Protein AF-A0A507CCH4-F1 (afdb_monomer)

Mean predicted aligned error: 11.45 Å

Organism: NCBI:txid1806994

Structure (mmCIF, N/CA/C/O backbone):
data_AF-A0A507CCH4-F1
#
_entry.id   AF-A0A507CCH4-F1
#
loop_
_atom_site.group_PDB
_atom_site.id
_atom_site.type_symbol
_atom_site.label_atom_id
_atom_site.label_alt_id
_atom_site.label_comp_id
_atom_site.label_asym_id
_atom_site.label_entity_id
_atom_site.label_seq_id
_atom_site.pdbx_PDB_ins_code
_atom_site.Cartn_x
_atom_site.Cartn_y
_atom_site.Cartn_z
_atom_site.occupancy
_atom_site.B_iso_or_equiv
_atom_site.auth_seq_id
_atom_site.auth_comp_id
_atom_site.auth_asym_id
_atom_site.auth_atom_id
_atom_site.pdbx_PDB_model_num
ATOM 1 N N . MET A 1 1 ? 19.184 21.218 -22.914 1.00 36.84 1 MET A N 1
ATOM 2 C CA . MET A 1 1 ? 18.712 20.151 -22.005 1.00 36.84 1 MET A CA 1
ATOM 3 C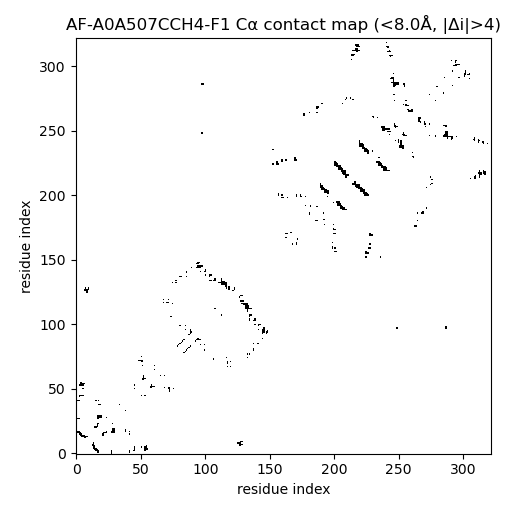 C . MET A 1 1 ? 19.939 19.713 -21.227 1.00 36.84 1 MET A C 1
ATOM 5 O O . MET A 1 1 ? 20.854 19.204 -21.846 1.00 36.84 1 MET A O 1
ATOM 9 N N . PHE A 1 2 ? 20.041 20.045 -19.938 1.00 39.75 2 PHE A N 1
ATOM 10 C CA . PHE A 1 2 ? 21.270 19.855 -19.154 1.00 39.75 2 PHE A CA 1
ATOM 11 C C . PHE A 1 2 ? 21.416 18.391 -18.706 1.00 39.75 2 PHE A C 1
ATOM 13 O O . PHE A 1 2 ? 20.901 18.032 -17.651 1.00 39.75 2 PHE A O 1
ATOM 20 N N . GLN A 1 3 ? 22.086 17.534 -19.473 1.00 44.56 3 GLN A N 1
ATOM 21 C CA . GLN A 1 3 ? 22.509 16.194 -19.020 1.00 44.56 3 GLN A CA 1
ATOM 22 C C . GLN A 1 3 ? 23.920 15.918 -19.567 1.00 44.56 3 GLN A C 1
ATOM 24 O O . GLN A 1 3 ? 24.291 16.504 -20.574 1.00 44.56 3 GLN A O 1
ATOM 29 N N . ARG A 1 4 ? 24.789 15.098 -18.964 1.00 52.06 4 ARG A N 1
ATOM 30 C CA . ARG A 1 4 ? 24.660 13.634 -18.858 1.00 52.06 4 ARG A CA 1
ATOM 31 C C . ARG A 1 4 ? 25.776 13.046 -17.975 1.00 52.06 4 ARG A C 1
ATOM 33 O O . ARG A 1 4 ? 26.944 13.276 -18.269 1.00 52.06 4 ARG A O 1
ATOM 40 N N . SER A 1 5 ? 25.416 12.300 -16.930 1.00 40.12 5 SER A N 1
ATOM 41 C CA . SER A 1 5 ? 25.995 10.988 -16.572 1.00 40.12 5 SER A CA 1
ATOM 42 C C . SER A 1 5 ? 25.404 10.503 -15.244 1.00 40.12 5 SER A C 1
ATOM 44 O O . SER A 1 5 ? 25.255 11.283 -14.304 1.00 40.12 5 SER A O 1
ATOM 46 N N . LEU A 1 6 ? 25.091 9.209 -15.155 1.00 45.44 6 LEU A N 1
ATOM 47 C CA . LEU A 1 6 ? 24.718 8.510 -13.924 1.00 45.44 6 LEU A CA 1
ATOM 48 C C . LEU A 1 6 ? 25.789 7.464 -13.584 1.00 45.44 6 LEU A C 1
ATOM 50 O O . LEU A 1 6 ? 25.491 6.425 -13.004 1.00 45.44 6 LEU A O 1
ATOM 54 N N . THR A 1 7 ? 27.059 7.721 -13.911 1.00 45.38 7 THR A N 1
ATOM 55 C CA . THR A 1 7 ? 28.128 6.816 -13.486 1.00 45.38 7 THR A CA 1
ATOM 56 C C . THR A 1 7 ? 28.518 7.088 -12.043 1.00 45.38 7 THR A C 1
ATOM 58 O O . THR A 1 7 ? 29.268 8.000 -11.694 1.00 45.38 7 THR A O 1
ATOM 61 N N . THR A 1 8 ? 27.940 6.249 -11.189 1.00 43.97 8 THR A N 1
ATOM 62 C CA . THR A 1 8 ? 28.298 6.031 -9.798 1.00 43.97 8 THR A CA 1
ATOM 63 C C . THR A 1 8 ? 29.806 5.891 -9.653 1.00 43.97 8 THR A C 1
ATOM 65 O O . THR A 1 8 ? 30.387 4.842 -9.925 1.00 43.97 8 THR A O 1
ATOM 68 N N . VAL A 1 9 ? 30.439 6.935 -9.119 1.00 42.75 9 VAL A N 1
ATOM 69 C CA . VAL A 1 9 ? 31.664 6.759 -8.337 1.00 42.75 9 VAL A CA 1
ATOM 70 C C . VAL A 1 9 ? 31.335 5.726 -7.257 1.00 42.75 9 VAL A C 1
ATOM 72 O O . VAL A 1 9 ? 30.234 5.763 -6.706 1.00 42.75 9 VAL A O 1
ATOM 75 N N . ASN A 1 10 ? 32.296 4.887 -6.877 1.00 39.50 10 ASN A N 1
ATOM 76 C CA . ASN A 1 10 ? 32.275 3.946 -5.738 1.00 39.50 10 ASN A CA 1
ATOM 77 C C . ASN A 1 10 ? 31.869 4.576 -4.363 1.00 39.50 10 ASN A C 1
ATOM 79 O O . ASN A 1 10 ? 32.016 3.964 -3.314 1.00 39.50 10 ASN A O 1
ATOM 83 N N . SER A 1 11 ? 31.404 5.833 -4.358 1.00 44.91 11 SER A N 1
ATOM 84 C CA . SER A 1 11 ? 30.945 6.665 -3.241 1.00 44.91 11 SER A CA 1
ATOM 85 C C . SER 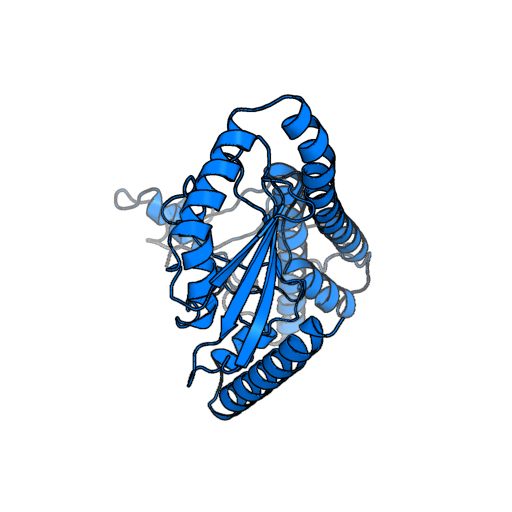A 1 11 ? 29.559 7.315 -3.460 1.00 44.91 11 SER A C 1
ATOM 87 O O . SER A 1 11 ? 29.173 8.171 -2.669 1.00 44.91 11 SER A O 1
ATOM 89 N N . GLY A 1 12 ? 28.812 6.967 -4.522 1.00 54.41 12 GLY A N 1
ATOM 90 C CA . GLY A 1 12 ? 27.461 7.502 -4.781 1.00 54.41 12 GLY A CA 1
ATOM 91 C C . GLY A 1 12 ? 27.416 8.930 -5.348 1.00 54.41 12 GLY A C 1
ATOM 92 O O . GLY A 1 12 ? 26.430 9.638 -5.161 1.00 54.41 12 GLY A O 1
ATOM 93 N N . LYS A 1 13 ? 28.484 9.380 -6.018 1.00 59.12 13 LYS A N 1
ATOM 94 C CA . LYS A 1 13 ? 28.566 10.715 -6.639 1.00 59.12 13 LYS A CA 1
ATOM 95 C C . LYS A 1 13 ? 28.115 10.667 -8.100 1.00 59.12 13 LYS A C 1
ATOM 97 O O . LYS A 1 13 ? 28.397 9.687 -8.785 1.00 59.12 13 LYS A O 1
ATOM 102 N N . VAL A 1 14 ? 27.466 11.741 -8.552 1.00 64.69 14 VAL A N 1
ATOM 103 C CA . VAL A 1 14 ? 26.953 11.928 -9.920 1.00 64.69 14 VAL A CA 1
ATOM 104 C C . VAL A 1 14 ? 27.716 13.073 -10.590 1.00 64.69 14 VAL A C 1
ATOM 106 O O . VAL A 1 14 ? 27.924 14.123 -9.975 1.00 64.69 14 VAL A O 1
ATOM 109 N N . CYS A 1 15 ? 28.130 12.879 -11.841 1.00 66.94 15 CYS A N 1
ATOM 110 C CA . CYS A 1 15 ? 28.786 13.908 -12.646 1.00 66.94 15 CYS A CA 1
ATOM 111 C C . CYS A 1 15 ? 27.742 14.645 -13.495 1.00 66.94 15 CYS A C 1
ATOM 113 O O . CYS A 1 15 ? 26.982 14.023 -14.229 1.00 66.94 15 CYS A O 1
ATOM 115 N N . LEU A 1 16 ? 27.703 15.976 -13.408 1.00 68.12 16 LEU A N 1
ATOM 116 C CA . LEU A 1 16 ? 26.747 16.827 -14.111 1.00 68.12 16 LEU A CA 1
ATOM 117 C C . LEU A 1 16 ? 27.492 17.908 -14.898 1.00 68.12 16 LEU A C 1
ATOM 119 O O . LEU A 1 16 ? 28.312 18.642 -14.340 1.00 68.12 16 LEU A O 1
ATOM 123 N N . SER A 1 17 ? 27.145 18.065 -16.176 1.00 69.56 17 SER A N 1
ATOM 124 C CA . SER A 1 17 ? 27.668 19.137 -17.037 1.00 69.56 17 SER A CA 1
ATOM 125 C C . SER A 1 17 ? 27.343 20.530 -16.483 1.00 69.56 17 SER A C 1
ATOM 127 O O . SER A 1 17 ? 28.218 21.396 -16.466 1.00 69.56 17 SER A O 1
ATOM 129 N N . ILE A 1 18 ? 26.151 20.708 -15.893 1.00 71.12 18 ILE A N 1
ATOM 130 C CA . ILE A 1 18 ? 25.737 21.972 -15.254 1.00 71.12 18 ILE A CA 1
ATOM 131 C C . ILE A 1 18 ? 26.615 22.359 -14.059 1.00 71.12 18 ILE A C 1
ATOM 133 O O . ILE A 1 18 ? 26.723 23.539 -13.754 1.00 71.12 18 ILE A O 1
ATOM 137 N N . LEU A 1 19 ? 27.257 21.397 -13.388 1.00 72.25 19 LEU A N 1
ATOM 138 C CA . LEU A 1 19 ? 28.161 21.654 -12.260 1.00 72.25 19 LEU A CA 1
ATOM 139 C C . LEU A 1 19 ? 29.637 21.690 -12.680 1.00 72.25 19 LEU A C 1
ATOM 141 O O . LEU A 1 19 ? 30.511 21.816 -11.826 1.00 72.25 19 LEU A O 1
ATOM 145 N N . GLY A 1 20 ? 29.934 21.542 -13.975 1.00 66.31 20 GLY A N 1
ATOM 146 C CA . GLY A 1 20 ? 31.304 21.492 -14.488 1.00 66.31 20 GLY A CA 1
ATOM 147 C C . GLY A 1 20 ? 32.090 20.248 -14.057 1.00 66.31 20 GLY A C 1
ATOM 148 O O . GLY A 1 20 ? 33.296 20.182 -14.280 1.00 66.31 20 GLY A O 1
ATOM 149 N N . THR A 1 21 ? 31.431 19.247 -13.462 1.00 66.81 21 THR A N 1
ATOM 150 C CA . THR A 1 21 ? 32.058 17.964 -13.097 1.00 66.81 21 THR A CA 1
ATOM 151 C C . THR A 1 21 ? 32.180 17.015 -14.293 1.00 66.81 21 THR A C 1
ATOM 153 O O . THR A 1 21 ? 32.810 15.965 -14.189 1.00 66.81 21 THR A O 1
ATOM 156 N N . TRP A 1 22 ? 31.642 17.421 -15.449 1.00 64.81 22 TRP A N 1
ATOM 157 C CA . TRP A 1 22 ? 31.836 16.803 -16.757 1.00 64.81 22 TRP A CA 1
ATOM 158 C C . TRP A 1 22 ? 31.998 17.873 -17.850 1.00 64.81 22 TRP A C 1
ATOM 160 O O . TRP A 1 22 ? 31.473 18.981 -17.719 1.00 64.81 22 TRP A O 1
ATOM 170 N N . ARG A 1 23 ? 32.711 17.553 -18.941 1.00 60.88 23 ARG A N 1
ATOM 171 C CA . ARG A 1 23 ? 32.877 18.467 -20.087 1.00 60.88 23 ARG A CA 1
ATOM 172 C C . ARG A 1 23 ? 31.565 18.539 -20.882 1.00 60.88 23 ARG A C 1
ATOM 174 O O . ARG A 1 23 ? 31.280 17.630 -21.650 1.00 60.88 23 ARG A O 1
ATOM 181 N N . GLY A 1 24 ? 30.773 19.590 -20.663 1.00 60.19 24 GLY A N 1
ATOM 182 C CA . GLY A 1 24 ? 29.567 19.900 -21.450 1.00 60.19 24 GLY A CA 1
ATOM 183 C C . GLY A 1 24 ? 29.841 20.823 -22.642 1.00 60.19 24 GLY A C 1
ATOM 184 O O . GLY A 1 24 ? 30.893 21.472 -22.691 1.00 60.19 24 GLY A O 1
ATOM 185 N N . GLU A 1 25 ? 28.887 20.902 -23.574 1.00 64.19 25 GLU A N 1
ATOM 186 C CA . GLU A 1 25 ? 28.929 21.841 -24.701 1.00 64.19 25 GLU A CA 1
ATOM 187 C C . GLU A 1 25 ? 28.774 23.304 -24.238 1.00 64.19 25 GLU A C 1
ATOM 189 O O . GLU A 1 25 ? 28.386 23.600 -23.101 1.00 64.19 25 GLU A O 1
ATOM 194 N N . ALA A 1 26 ? 29.104 24.255 -25.119 1.00 58.34 26 ALA A N 1
ATOM 195 C CA . ALA A 1 26 ? 28.970 25.680 -24.828 1.00 58.34 26 ALA A CA 1
ATOM 196 C C . ALA A 1 26 ? 27.498 26.030 -24.533 1.00 58.34 26 ALA A C 1
ATOM 198 O O . ALA A 1 26 ? 26.650 25.984 -25.419 1.00 58.34 26 ALA A O 1
ATOM 199 N N . GLY A 1 27 ? 27.204 26.380 -23.276 1.00 63.25 27 GLY A N 1
ATOM 200 C CA . GLY A 1 27 ? 25.847 26.660 -22.785 1.00 63.25 27 GLY A CA 1
ATOM 201 C C . GLY A 1 27 ? 25.278 25.608 -21.824 1.00 63.25 27 GLY A C 1
ATOM 202 O O . GLY A 1 27 ? 24.264 25.868 -21.184 1.00 63.25 27 GLY A O 1
ATOM 203 N N . GLU A 1 28 ? 25.939 24.459 -21.655 1.00 65.88 28 GLU A N 1
ATOM 204 C CA . GLU A 1 28 ? 25.506 23.394 -20.731 1.00 65.88 28 GLU A CA 1
ATOM 205 C C . GLU A 1 28 ? 26.144 23.483 -19.338 1.00 65.88 28 GLU A C 1
ATOM 207 O O . GLU A 1 28 ? 25.842 22.679 -18.458 1.00 65.88 28 GLU A O 1
ATOM 212 N N . GLN A 1 29 ? 27.027 24.460 -19.138 1.00 73.00 29 GLN A N 1
ATOM 213 C CA . GLN A 1 29 ? 27.760 24.688 -17.895 1.00 73.00 29 GLN A CA 1
ATOM 214 C C . GLN A 1 29 ? 27.022 25.671 -16.977 1.00 73.00 29 GLN A C 1
ATOM 216 O O . GLN A 1 29 ? 26.087 26.367 -17.389 1.00 73.00 29 GLN A O 1
ATOM 221 N N . TRP A 1 30 ? 27.441 25.726 -15.710 1.00 75.31 30 TRP A N 1
ATOM 222 C CA . TRP A 1 30 ? 26.872 26.644 -14.726 1.00 75.31 30 TRP A CA 1
ATOM 223 C C . TRP A 1 30 ? 26.857 28.084 -15.252 1.00 75.31 30 TRP A C 1
ATOM 225 O O . TRP A 1 30 ? 27.850 28.576 -15.787 1.00 75.31 30 TRP A O 1
ATOM 235 N N . SER A 1 31 ? 25.739 28.777 -15.050 1.00 79.25 31 SER A N 1
ATOM 236 C CA . SER A 1 31 ? 25.595 30.192 -15.374 1.00 79.25 31 SER A CA 1
ATOM 237 C C . SER A 1 31 ? 24.886 30.897 -14.224 1.00 79.25 31 SER A C 1
ATOM 239 O O . SER A 1 31 ? 24.195 30.260 -13.428 1.00 79.25 31 SER A O 1
ATOM 241 N N . SER A 1 32 ? 25.019 32.219 -14.143 1.00 77.19 32 SER A N 1
ATOM 242 C CA . SER A 1 32 ? 24.334 33.044 -13.139 1.00 77.19 32 SER A CA 1
ATOM 243 C C . SER A 1 32 ? 22.802 33.005 -13.241 1.00 77.19 32 SER A C 1
ATOM 245 O O . SER A 1 32 ? 22.130 33.442 -12.312 1.00 77.19 32 SER A O 1
ATOM 247 N N . ALA A 1 33 ? 22.243 32.463 -14.330 1.00 74.00 33 ALA A N 1
ATOM 248 C CA . ALA A 1 33 ? 20.808 32.244 -14.499 1.00 74.00 33 ALA A CA 1
ATOM 249 C C . ALA A 1 33 ? 20.312 30.909 -13.901 1.00 74.00 33 ALA A C 1
ATOM 251 O O . ALA A 1 33 ? 19.107 30.661 -13.876 1.00 74.00 33 ALA A O 1
ATOM 252 N N . HIS A 1 34 ? 21.212 30.033 -13.442 1.00 78.75 34 HIS A N 1
ATOM 253 C CA . HIS A 1 34 ? 20.866 28.717 -12.907 1.00 78.75 34 HIS A CA 1
ATOM 254 C C . HIS A 1 34 ? 20.765 28.733 -11.380 1.00 78.75 34 HIS A C 1
ATOM 256 O O . HIS A 1 34 ? 21.548 29.376 -10.684 1.00 78.75 34 HIS A O 1
ATOM 262 N N . GLY A 1 35 ? 19.787 27.993 -10.857 1.00 81.25 35 GLY A N 1
ATOM 263 C CA . GLY A 1 35 ? 19.569 27.821 -9.422 1.00 81.25 35 GLY A CA 1
ATOM 264 C C . GLY A 1 35 ? 19.553 26.350 -9.020 1.00 81.25 35 GLY A C 1
ATOM 265 O O . GLY A 1 35 ? 19.695 25.454 -9.853 1.00 81.25 35 GLY A O 1
ATOM 266 N N . LEU A 1 36 ? 19.313 26.085 -7.734 1.00 80.56 36 LEU A N 1
ATOM 267 C CA . LEU A 1 36 ? 19.211 24.718 -7.207 1.00 80.56 36 LEU A CA 1
ATOM 268 C C . LEU A 1 36 ? 18.152 23.882 -7.949 1.00 80.56 36 LEU A C 1
ATOM 270 O O . LEU A 1 36 ? 18.371 22.704 -8.213 1.00 80.56 36 LEU A O 1
ATOM 274 N N . LEU A 1 37 ? 17.041 24.504 -8.358 1.00 79.75 37 LEU A N 1
ATOM 275 C CA . LEU A 1 37 ? 16.002 23.855 -9.160 1.00 79.75 37 LEU A CA 1
ATOM 276 C C . LEU A 1 37 ? 16.546 23.317 -10.495 1.00 79.75 37 LEU A C 1
ATOM 278 O O . LEU A 1 37 ? 16.198 22.210 -10.889 1.00 79.75 37 LEU A O 1
ATOM 282 N N . SER A 1 38 ? 17.439 24.050 -11.167 1.00 79.38 38 SER A N 1
ATOM 283 C CA . SER A 1 38 ? 18.065 23.615 -12.425 1.00 79.38 38 SER A CA 1
ATOM 284 C C . SER A 1 38 ? 18.929 22.365 -12.226 1.00 79.38 38 SER A C 1
ATOM 286 O O . SER A 1 38 ? 18.926 21.470 -13.069 1.00 79.38 38 SER A O 1
ATOM 288 N N . VAL A 1 39 ? 19.620 22.273 -11.084 1.00 78.50 39 VAL A N 1
ATOM 289 C CA . VAL A 1 39 ? 20.396 21.084 -10.695 1.00 78.50 39 VAL A CA 1
ATOM 290 C C . VAL A 1 39 ? 19.469 19.901 -10.418 1.00 78.50 39 VAL A C 1
ATOM 292 O O . VAL A 1 39 ? 19.715 18.807 -10.919 1.00 78.50 39 VAL A O 1
ATOM 295 N N . LEU A 1 40 ? 18.375 20.114 -9.679 1.00 77.44 40 LEU A N 1
ATOM 296 C CA . LEU A 1 40 ? 17.398 19.062 -9.375 1.00 77.44 40 LEU A CA 1
ATOM 297 C C . LEU A 1 40 ? 16.699 18.534 -10.634 1.00 77.44 40 LEU A C 1
ATOM 299 O O . LEU A 1 40 ? 16.557 17.324 -10.777 1.00 77.44 40 LEU A O 1
ATOM 303 N N . ILE A 1 41 ? 16.330 19.411 -11.571 1.00 75.06 41 ILE A N 1
ATOM 304 C CA . ILE A 1 41 ? 15.751 19.016 -12.864 1.00 75.06 41 ILE A CA 1
ATOM 305 C C . ILE A 1 41 ? 16.769 18.213 -13.687 1.00 75.06 41 ILE A C 1
ATOM 307 O O . ILE A 1 41 ? 16.406 17.209 -14.297 1.00 75.06 41 ILE A O 1
ATOM 311 N N . SER A 1 42 ? 18.048 18.606 -13.673 1.00 76.00 42 SER A N 1
ATOM 312 C CA . SER A 1 42 ? 19.116 17.853 -14.344 1.00 76.00 42 SER A CA 1
ATOM 313 C C . SER A 1 42 ? 19.269 16.447 -13.748 1.00 76.00 42 SER A C 1
ATOM 315 O O . SER A 1 42 ? 19.268 15.464 -14.488 1.00 76.00 42 SER A O 1
ATOM 317 N N . ILE A 1 43 ? 19.269 16.319 -12.416 1.00 76.75 43 ILE A N 1
ATOM 318 C CA . ILE A 1 43 ? 19.289 15.017 -11.729 1.00 76.75 43 ILE A CA 1
ATOM 319 C C . ILE A 1 43 ? 18.043 14.189 -12.070 1.00 76.75 43 ILE A C 1
ATOM 321 O O . ILE A 1 43 ? 18.165 13.019 -12.423 1.00 76.75 43 ILE A O 1
ATOM 325 N N . GLN A 1 44 ? 16.850 14.786 -12.012 1.00 75.62 44 GLN A N 1
ATOM 326 C CA . GLN A 1 44 ? 15.598 14.100 -12.329 1.00 75.62 44 GLN A CA 1
ATOM 327 C C . GLN A 1 44 ? 15.590 13.582 -13.767 1.00 75.62 44 GLN A C 1
ATOM 329 O O . GLN A 1 44 ? 15.169 12.457 -14.007 1.00 75.62 44 GLN A O 1
ATOM 334 N N . SER A 1 45 ? 16.095 14.365 -14.721 1.00 74.44 45 SER A N 1
ATOM 335 C CA . SER A 1 45 ? 16.137 13.942 -16.122 1.00 74.44 45 SER A CA 1
ATOM 336 C C . SER A 1 45 ? 17.017 12.707 -16.355 1.00 74.44 45 SER A C 1
ATOM 338 O O . SER A 1 45 ? 16.791 11.974 -17.317 1.00 74.44 45 SER A O 1
ATOM 340 N N . LEU A 1 46 ? 18.005 12.441 -15.483 1.00 73.06 46 LEU A N 1
ATOM 341 C CA . LEU A 1 46 ? 18.854 11.241 -15.558 1.00 73.06 46 LEU A CA 1
ATOM 342 C C . LEU A 1 46 ? 18.111 9.971 -15.127 1.00 73.06 46 LEU A C 1
ATOM 344 O O . LEU A 1 46 ? 18.501 8.874 -15.525 1.00 73.06 46 LEU A O 1
ATOM 348 N N . MET A 1 47 ? 17.036 10.110 -14.351 1.00 74.12 47 MET A N 1
ATOM 349 C CA . MET A 1 47 ? 16.176 9.005 -13.938 1.00 74.12 47 MET A CA 1
ATOM 350 C C . MET A 1 47 ? 15.170 8.708 -15.054 1.00 74.12 47 MET A C 1
ATOM 352 O O . MET A 1 47 ? 14.049 9.213 -15.051 1.00 74.12 47 MET A O 1
ATOM 356 N N . SER A 1 48 ? 15.589 7.917 -16.040 1.00 74.81 48 SER A N 1
ATOM 357 C CA . SER A 1 48 ? 14.746 7.508 -17.166 1.00 74.81 48 SER A CA 1
ATOM 358 C C . SER A 1 48 ? 14.733 5.990 -17.340 1.00 74.81 48 SER A C 1
ATOM 360 O O . SER A 1 48 ? 15.628 5.290 -16.871 1.00 74.81 48 SER A O 1
ATOM 362 N N . ASP A 1 49 ? 13.748 5.485 -18.086 1.00 71.75 49 ASP A N 1
ATOM 363 C CA . ASP A 1 49 ? 13.607 4.053 -18.403 1.00 71.75 49 ASP A CA 1
ATOM 364 C C . ASP A 1 49 ? 14.745 3.508 -19.291 1.00 71.75 49 ASP A C 1
ATOM 366 O O . ASP A 1 49 ? 14.832 2.307 -19.548 1.00 71.75 49 ASP A O 1
ATOM 370 N N . LYS A 1 50 ? 15.613 4.392 -19.802 1.00 79.62 50 LYS A N 1
ATOM 371 C CA . LYS A 1 50 ? 16.745 4.062 -20.676 1.00 79.62 50 LYS A CA 1
ATOM 372 C C . LYS A 1 50 ? 18.021 4.741 -20.167 1.00 79.62 50 LYS A C 1
ATOM 374 O O . LYS A 1 50 ? 18.536 5.634 -20.835 1.00 79.62 50 LYS A O 1
ATOM 379 N N . PRO A 1 51 ? 18.565 4.331 -19.011 1.00 79.69 51 PRO A N 1
ATOM 380 C CA . PRO A 1 51 ? 19.738 4.973 -18.425 1.00 79.69 51 PRO A CA 1
ATOM 381 C C . PRO A 1 51 ? 20.977 4.912 -19.331 1.00 79.69 51 PRO A C 1
ATOM 383 O O . PRO A 1 51 ? 21.797 5.819 -19.279 1.00 79.69 51 PRO A O 1
ATOM 386 N N . TYR A 1 52 ? 21.100 3.909 -20.212 1.00 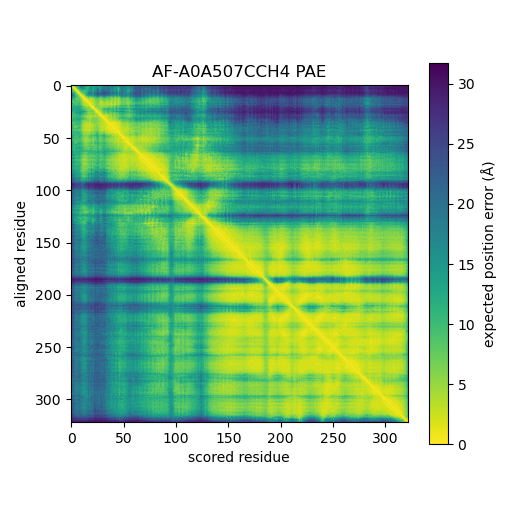79.69 52 TYR A N 1
ATOM 387 C CA . TYR A 1 52 ? 22.263 3.771 -21.104 1.00 79.69 52 TYR A CA 1
ATOM 388 C C . TYR A 1 52 ? 22.490 4.991 -22.005 1.00 79.69 52 TYR A C 1
ATOM 390 O O . TYR A 1 52 ? 23.625 5.409 -22.204 1.00 79.69 52 TYR A O 1
ATOM 398 N N . VAL A 1 53 ? 21.417 5.594 -22.535 1.00 80.38 53 VAL A N 1
ATOM 399 C CA . VAL A 1 53 ? 21.555 6.755 -23.433 1.00 80.38 53 VAL A CA 1
ATOM 400 C C . VAL A 1 53 ? 21.939 8.025 -22.681 1.00 80.38 53 VAL A C 1
ATOM 402 O O . VAL A 1 53 ? 22.343 9.011 -23.292 1.00 80.38 53 VAL A O 1
ATOM 405 N N . ASN A 1 54 ? 21.816 8.014 -21.354 1.00 76.81 54 ASN A N 1
ATOM 406 C CA . ASN A 1 54 ? 22.231 9.120 -20.507 1.00 76.81 54 ASN A CA 1
ATOM 407 C C . ASN A 1 54 ? 23.740 9.092 -20.239 1.00 76.81 54 ASN A C 1
ATOM 409 O O . ASN A 1 54 ? 24.228 10.009 -19.580 1.00 76.81 54 ASN A O 1
ATOM 413 N N . GLU A 1 55 ? 24.475 8.086 -20.730 1.00 76.25 55 GLU A N 1
ATOM 414 C CA . GLU A 1 55 ? 25.927 8.040 -20.603 1.00 76.25 55 GLU A CA 1
ATOM 415 C C . GLU A 1 55 ? 26.635 8.802 -21.739 1.00 76.25 55 GLU A C 1
ATOM 417 O O . GLU A 1 55 ? 26.238 8.691 -22.904 1.00 76.25 55 GLU A O 1
ATOM 422 N N . PRO A 1 56 ? 27.680 9.591 -21.422 1.00 68.25 56 PRO A N 1
ATOM 423 C CA . PRO A 1 56 ? 28.384 10.413 -22.405 1.00 68.25 56 PRO A CA 1
ATOM 424 C C . PRO A 1 56 ? 28.941 9.609 -23.586 1.00 68.25 56 PRO A C 1
ATOM 426 O O . PRO A 1 56 ? 29.701 8.660 -23.388 1.00 68.25 56 PRO A O 1
ATOM 429 N N . GLY A 1 57 ? 28.624 10.025 -24.814 1.00 70.56 57 GLY A N 1
ATOM 430 C CA . GLY A 1 57 ? 29.087 9.369 -26.043 1.00 70.56 57 GLY A CA 1
ATOM 431 C C . GLY A 1 57 ? 28.307 8.107 -26.429 1.00 70.56 57 GLY A C 1
ATOM 432 O O . GLY A 1 57 ? 28.682 7.430 -27.387 1.00 70.56 57 GLY A O 1
ATOM 433 N N . PHE A 1 58 ? 27.236 7.783 -25.697 1.00 75.00 58 PHE A N 1
ATOM 434 C CA . PHE A 1 58 ? 26.349 6.643 -25.947 1.00 75.00 58 PHE A CA 1
ATOM 435 C C . PHE A 1 58 ? 24.893 7.080 -26.166 1.00 75.00 58 PHE A C 1
ATOM 437 O O . PHE A 1 58 ? 23.962 6.296 -25.986 1.00 75.00 58 PHE A O 1
ATOM 444 N N . GLU A 1 59 ? 24.679 8.325 -26.600 1.00 77.25 59 GLU A N 1
ATOM 445 C CA . GLU A 1 59 ? 23.352 8.915 -26.794 1.00 77.25 59 GLU A CA 1
ATOM 446 C C . GLU A 1 59 ? 22.551 8.200 -27.889 1.00 77.25 59 GLU A C 1
ATOM 448 O O . GLU A 1 59 ? 21.332 8.071 -27.790 1.00 77.25 59 GLU A O 1
ATOM 453 N N . ASN A 1 60 ? 23.255 7.714 -28.914 1.00 79.62 60 ASN A N 1
ATOM 454 C CA . ASN A 1 60 ? 22.716 6.919 -30.011 1.00 79.62 60 ASN A CA 1
ATOM 455 C C . ASN A 1 60 ? 23.508 5.605 -30.106 1.00 79.62 60 ASN A C 1
ATOM 457 O O . ASN A 1 60 ? 24.433 5.508 -30.919 1.00 79.62 60 ASN A O 1
ATOM 461 N N . PRO A 1 61 ? 23.203 4.605 -29.258 1.00 76.88 61 PRO A N 1
ATOM 462 C CA . PRO A 1 61 ? 23.941 3.353 -29.260 1.00 76.88 61 PRO A CA 1
ATOM 463 C C . PRO A 1 61 ? 23.774 2.647 -30.614 1.00 76.88 61 PRO A C 1
ATOM 465 O O . PRO A 1 61 ? 22.661 2.600 -31.151 1.00 76.88 61 PRO A O 1
ATOM 468 N N . PRO A 1 62 ? 24.852 2.087 -31.189 1.00 80.38 62 PRO A N 1
ATOM 469 C CA . PRO A 1 62 ? 24.743 1.339 -32.431 1.00 80.38 62 PRO A CA 1
ATOM 470 C C . PRO A 1 62 ? 23.860 0.096 -32.220 1.00 80.38 62 PRO A C 1
ATOM 472 O O . PRO A 1 62 ? 23.862 -0.472 -31.125 1.00 80.38 62 PRO A O 1
ATOM 475 N N . PRO A 1 63 ? 23.165 -0.410 -33.258 1.00 80.75 63 PRO A N 1
ATOM 476 C CA . PRO A 1 63 ? 22.328 -1.609 -33.136 1.00 80.75 63 PRO A CA 1
ATOM 477 C C . PRO A 1 63 ? 23.076 -2.842 -32.599 1.00 80.75 63 PRO A C 1
ATOM 479 O O . PRO A 1 63 ? 22.471 -3.719 -31.987 1.00 80.75 63 PRO A O 1
ATOM 482 N N . SER A 1 64 ? 24.400 -2.902 -32.787 1.00 82.19 64 SER A N 1
ATOM 483 C CA . SER A 1 64 ? 25.269 -3.950 -32.237 1.00 82.19 64 SER A CA 1
ATOM 484 C C . SER A 1 64 ? 25.308 -3.982 -30.708 1.00 82.19 64 SER A C 1
ATOM 486 O O . SER A 1 64 ? 25.584 -5.028 -30.124 1.00 82.19 64 SER A O 1
ATOM 488 N N . ASP A 1 65 ? 25.042 -2.849 -30.059 1.00 82.06 65 ASP A N 1
ATOM 489 C CA . ASP A 1 65 ? 25.183 -2.668 -28.617 1.00 82.06 65 ASP A CA 1
ATOM 490 C C . ASP A 1 65 ? 23.853 -2.861 -27.877 1.00 82.06 65 ASP A C 1
ATOM 492 O O . ASP A 1 65 ? 23.811 -2.729 -26.657 1.00 82.06 65 ASP A O 1
ATOM 496 N N . GLN A 1 66 ? 22.781 -3.268 -28.571 1.00 82.88 66 GLN A N 1
ATOM 497 C CA . GLN A 1 66 ? 21.464 -3.503 -27.966 1.00 82.88 66 GLN A CA 1
ATOM 498 C C . GLN A 1 66 ? 21.530 -4.451 -26.758 1.00 82.88 66 GLN A C 1
ATOM 500 O O . GLN A 1 66 ? 20.910 -4.198 -25.731 1.00 82.88 66 GLN A O 1
ATOM 505 N N . LYS A 1 67 ? 22.357 -5.501 -26.832 1.00 83.81 67 LYS A N 1
ATOM 506 C CA . LYS A 1 67 ? 22.561 -6.421 -25.705 1.00 83.81 67 LYS A CA 1
ATOM 507 C C . LYS A 1 67 ? 23.207 -5.733 -24.492 1.00 83.81 67 LYS A C 1
ATOM 509 O O . LYS A 1 67 ? 22.841 -6.029 -23.361 1.00 83.81 67 LYS A O 1
ATOM 514 N N . LEU A 1 68 ? 24.150 -4.818 -24.719 1.00 82.25 68 LEU A N 1
ATOM 515 C CA . LEU A 1 68 ? 24.805 -4.052 -23.652 1.00 82.25 68 LEU A CA 1
ATOM 516 C C . LEU A 1 68 ? 23.843 -3.038 -23.030 1.00 82.25 68 LEU A C 1
ATOM 518 O O . LEU A 1 68 ? 23.846 -2.872 -21.814 1.00 82.25 68 LEU A O 1
ATOM 522 N N . VAL A 1 69 ? 22.991 -2.413 -23.848 1.00 83.31 69 VAL A N 1
ATOM 523 C CA . VAL A 1 69 ? 21.900 -1.547 -23.379 1.00 83.31 69 VAL A CA 1
ATOM 524 C C . VAL A 1 69 ? 20.979 -2.327 -22.440 1.00 83.31 69 VAL A C 1
ATOM 526 O O . VAL A 1 69 ? 20.717 -1.882 -21.323 1.00 83.31 69 VAL A O 1
ATOM 529 N N . ASP A 1 70 ? 20.537 -3.515 -22.857 1.00 83.44 70 ASP A N 1
ATOM 530 C CA . ASP A 1 70 ? 19.637 -4.353 -22.062 1.00 83.44 70 ASP A CA 1
ATOM 531 C C . ASP A 1 70 ? 20.293 -4.816 -20.751 1.00 83.44 70 ASP A C 1
ATOM 533 O O . ASP A 1 70 ? 19.666 -4.778 -19.691 1.00 83.44 70 ASP A O 1
ATOM 537 N N . ASP A 1 71 ? 21.563 -5.228 -20.795 1.00 82.94 71 ASP A N 1
ATOM 538 C CA . ASP A 1 71 ? 22.308 -5.652 -19.607 1.00 82.94 71 ASP A CA 1
ATOM 539 C C . ASP A 1 71 ? 22.563 -4.489 -18.634 1.00 82.94 71 ASP A C 1
ATOM 541 O O . ASP A 1 71 ? 22.480 -4.672 -17.417 1.00 82.94 71 ASP A O 1
ATOM 545 N N . TYR A 1 72 ? 22.810 -3.278 -19.141 1.00 82.38 72 TYR A N 1
ATOM 546 C CA . TYR A 1 72 ? 22.973 -2.087 -18.308 1.00 82.38 72 TYR A CA 1
ATOM 547 C C . TYR A 1 72 ? 21.668 -1.679 -17.634 1.00 82.38 72 TYR A C 1
ATOM 549 O O . TYR A 1 72 ? 21.659 -1.391 -16.440 1.00 82.38 72 TYR A O 1
ATOM 557 N N . ASN A 1 73 ? 20.547 -1.725 -18.355 1.00 82.69 73 ASN A N 1
ATOM 558 C CA . ASN A 1 73 ? 19.240 -1.420 -17.779 1.00 82.69 73 ASN A CA 1
ATOM 559 C C . ASN A 1 73 ? 18.903 -2.387 -16.631 1.00 82.69 73 ASN A C 1
ATOM 561 O O . ASN A 1 73 ? 18.453 -1.949 -15.572 1.00 82.69 73 ASN A O 1
ATOM 565 N N . LYS A 1 74 ? 19.202 -3.686 -16.788 1.00 81.50 74 LYS A N 1
ATOM 566 C CA . LYS A 1 74 ? 19.052 -4.678 -15.706 1.00 81.50 74 LYS A CA 1
ATOM 567 C C . LYS A 1 74 ? 19.950 -4.359 -14.513 1.00 81.50 74 LYS A C 1
ATOM 569 O O . LYS A 1 74 ? 19.491 -4.416 -13.374 1.00 81.50 74 LYS A O 1
ATOM 574 N N . LYS A 1 75 ? 21.214 -4.006 -14.765 1.00 82.69 75 LYS A N 1
ATOM 575 C CA . LYS A 1 75 ? 22.197 -3.633 -13.735 1.00 82.69 75 LYS A CA 1
ATOM 576 C C . LYS A 1 75 ? 21.730 -2.422 -12.919 1.00 82.69 75 LYS A C 1
ATOM 578 O O . LYS A 1 75 ? 21.692 -2.491 -11.693 1.00 82.69 75 LYS A O 1
ATOM 583 N N . ILE A 1 76 ? 21.306 -1.348 -13.587 1.00 81.31 76 ILE A N 1
ATOM 584 C CA . ILE A 1 76 ? 20.800 -0.132 -12.935 1.00 81.31 76 ILE A CA 1
ATOM 585 C C . ILE A 1 76 ? 19.509 -0.405 -12.167 1.00 81.31 76 ILE A C 1
ATOM 587 O O . ILE A 1 76 ? 19.356 0.067 -11.042 1.00 81.31 76 ILE A O 1
ATOM 591 N N . MET A 1 77 ? 18.598 -1.200 -12.725 1.00 79.56 77 MET A N 1
ATOM 592 C CA . MET A 1 77 ? 17.390 -1.605 -12.015 1.00 79.56 77 MET A CA 1
ATOM 593 C C . MET A 1 77 ? 17.722 -2.403 -10.752 1.00 79.56 77 MET A C 1
ATOM 595 O O . MET A 1 77 ? 17.213 -2.070 -9.686 1.00 79.56 77 MET A O 1
ATOM 599 N N . HIS A 1 78 ? 18.607 -3.402 -10.833 1.00 81.69 78 HIS A N 1
ATOM 600 C CA . HIS A 1 78 ? 19.055 -4.158 -9.660 1.00 81.69 78 HIS A CA 1
ATOM 601 C C . HIS A 1 78 ? 19.606 -3.231 -8.571 1.00 81.69 78 HIS A C 1
ATOM 603 O O . HIS A 1 78 ? 19.180 -3.303 -7.420 1.00 81.69 78 HIS A O 1
ATOM 609 N N . GLU A 1 79 ? 20.513 -2.325 -8.934 1.00 78.69 79 GLU A N 1
ATOM 610 C CA . GLU A 1 79 ? 21.143 -1.417 -7.974 1.00 78.69 79 GLU A CA 1
ATOM 611 C C . GLU A 1 79 ? 20.167 -0.378 -7.413 1.00 78.69 79 GLU A C 1
ATOM 613 O O . GLU A 1 79 ? 20.245 -0.029 -6.236 1.00 78.69 79 GLU A O 1
ATOM 618 N N . THR A 1 80 ? 19.176 0.040 -8.200 1.00 78.69 80 THR A N 1
ATOM 619 C CA . THR A 1 80 ? 18.083 0.903 -7.734 1.00 78.69 80 THR A CA 1
ATOM 620 C C . THR A 1 80 ? 17.206 0.174 -6.714 1.00 78.69 80 THR A C 1
ATOM 622 O O . THR A 1 80 ? 16.878 0.737 -5.670 1.00 78.69 80 THR A O 1
ATOM 625 N N . LEU A 1 81 ? 16.865 -1.096 -6.960 1.00 75.44 81 LEU A N 1
ATOM 626 C CA . LEU A 1 81 ? 16.108 -1.919 -6.009 1.00 75.44 81 LEU A CA 1
ATOM 627 C C . LEU A 1 81 ? 16.922 -2.198 -4.739 1.00 75.44 81 LEU A C 1
ATOM 629 O O . LEU A 1 81 ? 16.370 -2.223 -3.642 1.00 75.44 81 LEU A O 1
ATOM 633 N N . ARG A 1 82 ? 18.237 -2.388 -4.858 1.00 77.56 82 ARG A N 1
ATOM 634 C CA . ARG A 1 82 ? 19.111 -2.604 -3.703 1.00 77.56 82 ARG A CA 1
ATOM 635 C C . ARG A 1 82 ? 19.223 -1.345 -2.849 1.00 77.56 82 ARG A C 1
ATOM 637 O O . ARG A 1 82 ? 18.923 -1.399 -1.665 1.00 77.56 82 ARG A O 1
ATOM 644 N N . VAL A 1 83 ? 19.618 -0.223 -3.444 1.00 73.38 83 VAL A N 1
ATOM 645 C CA . VAL A 1 83 ? 19.962 0.998 -2.702 1.00 73.38 83 VAL A CA 1
ATOM 646 C C . VAL A 1 83 ? 18.732 1.849 -2.422 1.00 73.38 83 VAL A C 1
ATOM 648 O O . VAL A 1 83 ? 18.414 2.139 -1.272 1.00 73.38 83 VAL A O 1
ATOM 651 N N . SER A 1 84 ? 18.026 2.269 -3.468 1.00 71.62 84 SER A N 1
ATOM 652 C CA . SER A 1 84 ? 16.934 3.243 -3.345 1.00 71.62 84 SER A CA 1
ATOM 653 C C . SER A 1 84 ? 15.683 2.653 -2.712 1.00 71.62 84 SER A C 1
ATOM 655 O O . SER A 1 84 ? 14.861 3.398 -2.188 1.00 71.62 84 SER A O 1
ATOM 657 N N . VAL A 1 85 ? 15.546 1.329 -2.755 1.00 70.62 85 VAL A N 1
ATOM 658 C CA . VAL A 1 85 ? 14.423 0.615 -2.163 1.00 70.62 85 VAL A CA 1
ATOM 659 C C . VAL A 1 85 ? 14.877 -0.155 -0.931 1.00 70.62 85 VAL A C 1
ATOM 661 O O . VAL A 1 85 ? 14.518 0.251 0.161 1.00 70.62 85 VAL A O 1
ATOM 664 N N . CYS A 1 86 ? 15.668 -1.226 -1.038 1.00 68.31 86 CYS A N 1
ATOM 665 C CA . CYS A 1 86 ? 15.954 -2.057 0.139 1.00 68.31 86 CYS A CA 1
ATOM 666 C C . CYS A 1 86 ? 16.732 -1.287 1.212 1.00 68.31 86 CYS A C 1
ATOM 668 O O . CYS A 1 86 ? 16.248 -1.200 2.334 1.00 68.31 86 CYS A O 1
ATOM 670 N N . ASP A 1 87 ? 17.859 -0.653 0.875 1.00 72.25 87 ASP A N 1
ATOM 671 C CA . ASP A 1 87 ? 18.670 0.065 1.868 1.00 72.25 87 ASP A CA 1
ATOM 672 C C . ASP A 1 87 ? 17.903 1.273 2.441 1.00 72.25 87 ASP A C 1
ATOM 674 O O . ASP A 1 87 ? 17.962 1.541 3.640 1.00 72.25 87 ASP A O 1
ATOM 678 N N . ARG A 1 88 ? 17.134 1.997 1.612 1.00 68.19 88 ARG A N 1
ATOM 679 C CA . ARG A 1 88 ? 16.315 3.127 2.086 1.00 68.19 88 ARG A CA 1
ATOM 680 C C . ARG A 1 88 ? 15.121 2.699 2.914 1.00 68.19 88 ARG A C 1
ATOM 682 O O . ARG A 1 88 ? 14.813 3.401 3.860 1.00 68.19 88 ARG A O 1
ATOM 689 N N . LEU A 1 89 ? 14.457 1.596 2.600 1.00 63.03 89 LEU A N 1
ATOM 690 C CA . LEU A 1 89 ? 13.336 1.091 3.393 1.00 63.03 89 LEU A CA 1
ATOM 691 C C . LEU A 1 89 ? 13.812 0.403 4.668 1.00 63.03 89 LEU A C 1
ATOM 693 O O . LEU A 1 89 ? 13.142 0.486 5.689 1.00 63.03 89 LEU A O 1
ATOM 697 N N . GLU A 1 90 ? 14.980 -0.231 4.644 1.00 66.12 90 GLU A N 1
ATOM 698 C CA . GLU A 1 90 ? 15.658 -0.689 5.853 1.00 66.12 90 GLU A CA 1
ATOM 699 C C . GLU A 1 90 ? 16.021 0.488 6.757 1.00 66.12 90 GLU A C 1
ATOM 701 O O . GLU A 1 90 ? 15.721 0.445 7.946 1.00 66.12 90 GLU A O 1
ATOM 706 N N . ALA A 1 91 ? 16.569 1.566 6.189 1.00 62.38 91 ALA A N 1
ATOM 707 C CA . ALA A 1 91 ? 16.994 2.742 6.944 1.00 62.38 91 ALA A CA 1
ATOM 708 C C . ALA A 1 91 ? 15.846 3.658 7.401 1.00 62.38 91 ALA A C 1
ATOM 710 O O . ALA A 1 91 ? 15.869 4.148 8.524 1.00 62.38 91 ALA A O 1
ATOM 711 N N . TYR A 1 92 ? 14.872 3.939 6.531 1.00 51.69 92 TYR A N 1
ATOM 712 C CA . TYR A 1 92 ? 13.774 4.878 6.801 1.00 51.69 92 TYR A CA 1
ATOM 713 C C . TYR A 1 92 ? 12.777 4.313 7.800 1.00 51.69 92 TYR A C 1
ATOM 715 O O . TYR A 1 92 ? 12.008 5.053 8.403 1.00 51.69 92 TYR A O 1
ATOM 723 N N . LEU A 1 93 ? 12.739 2.995 7.907 1.00 50.09 93 LEU A N 1
ATOM 724 C CA . LEU A 1 93 ? 11.503 2.370 8.278 1.00 50.09 93 LEU A CA 1
ATOM 725 C C . LEU A 1 93 ? 11.696 1.296 9.328 1.00 50.09 93 LEU A C 1
ATOM 727 O O . LEU A 1 93 ? 10.818 1.133 10.160 1.00 50.09 93 LEU A O 1
ATOM 731 N N . GLY A 1 94 ? 12.722 0.462 9.254 1.00 49.31 94 GLY A N 1
ATOM 732 C CA . GLY A 1 94 ? 12.482 -0.876 9.785 1.00 49.31 94 GLY A CA 1
ATOM 733 C C . GLY A 1 94 ? 11.198 -1.545 9.221 1.00 49.31 94 GLY A C 1
ATOM 734 O O . GLY A 1 94 ? 10.856 -2.598 9.736 1.00 49.31 94 GLY A O 1
ATOM 735 N N . TRP A 1 95 ? 10.482 -0.988 8.204 1.00 42.88 95 TRP A N 1
ATOM 736 C CA . TRP A 1 95 ? 10.219 -1.516 6.826 1.00 42.88 95 TRP A CA 1
ATOM 737 C C . TRP A 1 95 ? 8.922 -1.023 6.135 1.00 42.88 95 TRP A C 1
ATOM 739 O O . TRP A 1 95 ? 7.968 -0.871 6.854 1.00 42.88 95 TRP A O 1
ATOM 749 N N . LYS A 1 96 ? 8.841 -0.794 4.786 1.00 41.56 96 LYS A N 1
ATOM 750 C CA . LYS A 1 96 ? 7.628 -0.811 3.862 1.00 41.56 96 LYS A CA 1
ATOM 751 C C . LYS A 1 96 ? 7.951 -0.618 2.373 1.00 41.56 96 LYS A C 1
ATOM 753 O O . LYS A 1 96 ? 8.188 0.494 1.927 1.00 41.56 96 LYS A O 1
ATOM 758 N N . SER A 1 97 ? 7.757 -1.661 1.561 1.00 45.97 97 SER A N 1
ATOM 759 C CA . SER A 1 97 ? 7.231 -1.527 0.187 1.00 45.97 97 SER A CA 1
ATOM 760 C C . SER A 1 97 ? 6.649 -2.851 -0.309 1.00 45.97 97 SER A C 1
ATOM 762 O O . SER A 1 97 ? 7.153 -3.913 0.056 1.00 45.97 97 SER A O 1
ATOM 764 N N . ASN A 1 98 ? 5.602 -2.777 -1.141 1.00 53.47 98 ASN A N 1
ATOM 765 C CA . ASN A 1 98 ? 4.840 -3.931 -1.625 1.00 53.47 98 ASN A CA 1
ATOM 766 C C . ASN A 1 98 ? 4.728 -4.092 -3.154 1.00 53.47 98 ASN A C 1
ATOM 768 O O . ASN A 1 98 ? 4.106 -5.050 -3.592 1.00 53.47 98 ASN A O 1
ATOM 772 N N . ASP A 1 99 ? 5.409 -3.286 -3.972 1.00 54.06 99 ASP A N 1
ATOM 773 C CA . ASP A 1 99 ? 5.479 -3.531 -5.434 1.00 54.06 99 ASP A CA 1
ATOM 774 C C . ASP A 1 99 ? 6.804 -4.157 -5.893 1.00 54.06 99 ASP A C 1
ATOM 776 O O . ASP A 1 99 ? 6.929 -4.750 -6.964 1.00 54.06 99 ASP A O 1
ATOM 780 N N . VAL A 1 100 ? 7.813 -4.091 -5.033 1.00 58.50 100 VAL A N 1
ATOM 781 C CA . VAL A 1 100 ? 9.195 -4.451 -5.360 1.00 58.50 100 VAL A CA 1
ATOM 782 C C . VAL A 1 100 ? 9.346 -5.966 -5.480 1.00 58.50 100 VAL A C 1
ATOM 784 O O . VAL A 1 100 ? 10.126 -6.449 -6.292 1.00 58.50 100 VAL A O 1
ATOM 787 N N . LYS A 1 101 ? 8.557 -6.741 -4.723 1.00 63.69 101 LYS A N 1
ATOM 788 C CA . LYS A 1 101 ? 8.585 -8.210 -4.771 1.00 63.69 101 LYS A CA 1
ATOM 789 C C . LYS A 1 101 ? 8.233 -8.753 -6.151 1.00 63.69 101 LYS A C 1
ATOM 791 O O . LYS A 1 101 ? 8.859 -9.710 -6.598 1.00 63.69 101 LYS A O 1
ATOM 796 N N . GLN A 1 102 ? 7.241 -8.164 -6.820 1.00 64.12 102 GLN A N 1
ATOM 797 C CA . GLN A 1 102 ? 6.852 -8.609 -8.155 1.00 64.12 102 GLN A CA 1
ATOM 798 C C . GLN A 1 102 ? 7.972 -8.321 -9.159 1.00 64.12 102 GLN A C 1
ATOM 800 O O . GLN A 1 102 ? 8.377 -9.231 -9.878 1.00 64.12 102 GLN A O 1
ATOM 805 N N . VAL A 1 103 ? 8.538 -7.110 -9.125 1.00 64.75 103 VAL A N 1
ATOM 806 C CA . VAL A 1 103 ? 9.672 -6.726 -9.980 1.00 64.75 103 VAL A CA 1
ATOM 807 C C . VAL A 1 103 ? 10.883 -7.629 -9.727 1.00 64.75 103 VAL A C 1
ATOM 809 O O . VAL A 1 103 ? 11.460 -8.162 -10.667 1.00 64.75 103 VAL A O 1
ATOM 812 N N . VAL A 1 104 ? 11.238 -7.882 -8.463 1.00 70.31 104 VAL A N 1
ATOM 813 C CA . VAL A 1 104 ? 12.351 -8.780 -8.112 1.00 70.31 104 VAL A CA 1
ATOM 814 C C . VAL A 1 104 ? 12.105 -10.199 -8.619 1.00 70.31 104 VAL A C 1
ATOM 816 O O . VAL A 1 104 ? 13.030 -10.822 -9.130 1.00 70.31 104 VAL A O 1
ATOM 819 N N . ASN A 1 105 ? 10.873 -10.705 -8.547 1.00 71.94 105 ASN A N 1
ATOM 820 C CA . ASN A 1 105 ? 10.541 -12.028 -9.072 1.00 71.94 105 ASN A CA 1
ATOM 821 C C . ASN A 1 105 ? 10.654 -12.089 -10.601 1.00 71.94 105 ASN A C 1
ATOM 823 O O . ASN A 1 105 ? 11.274 -13.014 -11.125 1.00 71.94 105 ASN A O 1
ATOM 827 N N . GLU A 1 106 ? 10.105 -11.103 -11.310 1.00 75.69 106 GLU A N 1
ATOM 828 C CA . GLU A 1 106 ? 10.183 -11.015 -12.771 1.00 75.69 106 GLU A CA 1
ATOM 829 C C . GLU A 1 106 ? 11.632 -10.895 -13.263 1.00 75.69 106 GLU A C 1
ATOM 831 O O . GLU A 1 106 ? 12.011 -11.546 -14.236 1.00 75.69 106 GLU A O 1
ATOM 836 N N . GLU A 1 107 ? 12.464 -10.117 -12.570 1.00 74.81 107 GLU A N 1
ATOM 837 C CA . GLU A 1 107 ? 13.874 -9.933 -12.923 1.00 74.81 107 GLU A CA 1
ATOM 838 C C . GLU A 1 107 ? 14.757 -11.121 -12.527 1.00 74.81 107 GLU A C 1
ATOM 840 O O . GLU A 1 107 ? 15.629 -11.523 -13.301 1.00 74.81 107 GLU A O 1
ATOM 845 N N . SER A 1 108 ? 14.481 -11.768 -11.391 1.00 74.81 108 SER A N 1
ATOM 846 C CA . SER A 1 108 ? 15.166 -13.006 -10.986 1.00 74.81 108 SER A CA 1
ATOM 847 C C . SER A 1 108 ? 14.952 -14.155 -11.978 1.00 74.81 108 SER A C 1
ATOM 849 O O . SER A 1 108 ? 15.800 -15.034 -12.110 1.00 74.81 108 SER A O 1
ATOM 851 N N . ALA A 1 109 ? 13.841 -14.140 -12.723 1.00 78.31 109 ALA A N 1
ATOM 852 C CA . ALA A 1 109 ? 13.588 -15.111 -13.782 1.00 78.31 109 ALA A CA 1
ATOM 853 C C . ALA A 1 109 ? 14.440 -14.846 -15.037 1.00 78.31 109 ALA A C 1
ATOM 855 O O . ALA A 1 109 ? 14.696 -15.766 -15.816 1.00 78.31 109 ALA A O 1
ATOM 856 N N . LYS A 1 110 ? 14.887 -13.600 -15.243 1.00 78.56 110 LYS A N 1
ATOM 857 C CA . LYS A 1 110 ? 15.671 -13.181 -16.415 1.00 78.56 110 LYS A CA 1
ATOM 858 C C . LYS A 1 110 ? 17.174 -13.360 -16.212 1.00 78.56 110 LYS A C 1
ATOM 860 O O . LYS A 1 110 ? 17.892 -13.541 -17.196 1.00 78.56 110 LYS A O 1
ATOM 865 N N . VAL A 1 111 ? 17.660 -13.297 -14.971 1.00 77.88 111 VAL A N 1
ATOM 866 C CA . VAL A 1 111 ? 19.092 -13.370 -14.645 1.00 77.88 111 VAL A CA 1
ATOM 867 C C . VAL A 1 111 ? 19.328 -14.300 -13.459 1.00 77.88 111 VAL A C 1
ATOM 869 O O . VAL A 1 111 ? 18.681 -14.177 -12.425 1.00 77.88 111 VAL A O 1
ATOM 872 N N . LYS A 1 112 ? 20.295 -15.218 -13.592 1.00 78.69 112 LYS A N 1
ATOM 873 C CA . LYS A 1 112 ? 20.675 -16.125 -12.501 1.00 78.69 112 LYS A CA 1
ATOM 874 C C . LYS A 1 112 ? 21.357 -15.361 -11.368 1.00 78.69 112 LYS A C 1
ATOM 876 O O . LYS A 1 112 ? 22.228 -14.525 -11.613 1.00 78.69 112 LYS A O 1
ATOM 881 N N . ASP A 1 113 ? 21.005 -15.717 -10.141 1.00 81.81 113 ASP A N 1
ATOM 882 C CA . ASP A 1 113 ? 21.636 -15.188 -8.933 1.00 81.81 113 ASP A CA 1
ATOM 883 C C . ASP A 1 113 ? 23.148 -15.481 -8.924 1.00 81.81 113 ASP A C 1
ATOM 885 O O . ASP A 1 113 ? 23.588 -16.552 -9.349 1.00 81.81 113 ASP A O 1
ATOM 889 N N . GLY A 1 114 ? 23.950 -14.505 -8.501 1.00 77.88 114 GLY A N 1
ATOM 890 C CA . GLY A 1 114 ? 25.413 -14.563 -8.510 1.00 77.88 114 GLY A CA 1
ATOM 891 C C . GLY A 1 114 ? 26.074 -1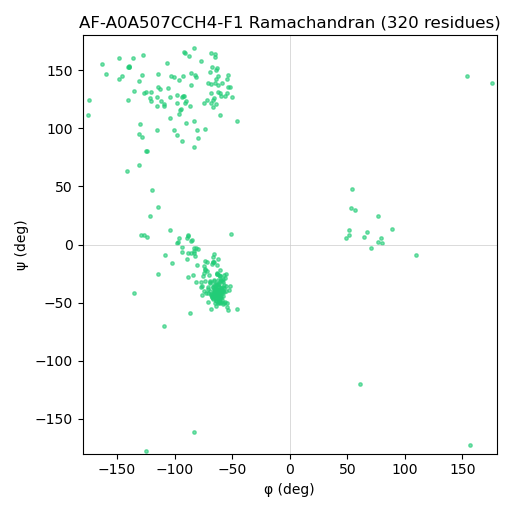4.264 -9.862 1.00 77.88 114 GLY A C 1
ATOM 892 O O . GLY A 1 114 ? 27.301 -14.290 -9.952 1.00 77.88 114 GLY A O 1
ATOM 893 N N . THR A 1 115 ? 25.309 -13.953 -10.916 1.00 82.44 115 THR A N 1
ATOM 894 C CA . THR A 1 115 ? 25.890 -13.554 -12.210 1.00 82.44 115 THR A CA 1
ATOM 895 C C . THR A 1 115 ? 26.597 -12.205 -12.067 1.00 82.44 115 THR A C 1
ATOM 897 O O . THR A 1 115 ? 25.977 -11.226 -11.655 1.00 82.44 115 THR A O 1
ATOM 900 N N . ALA A 1 116 ? 27.884 -12.138 -12.415 1.00 83.69 116 ALA A N 1
ATOM 901 C CA . ALA A 1 116 ? 28.646 -10.892 -12.392 1.00 83.69 116 ALA A CA 1
ATOM 902 C C . ALA A 1 116 ? 28.064 -9.865 -13.376 1.00 83.69 116 ALA A C 1
ATOM 904 O O . ALA A 1 116 ? 27.593 -10.222 -14.459 1.00 83.69 116 ALA A O 1
ATOM 905 N N . PHE A 1 117 ? 28.109 -8.585 -13.012 1.00 83.75 117 PHE A N 1
ATOM 906 C CA . PHE A 1 117 ? 27.659 -7.517 -13.895 1.00 83.75 117 PHE A CA 1
ATOM 907 C C . PHE A 1 117 ? 28.502 -7.472 -15.170 1.00 83.75 117 PHE A C 1
ATOM 909 O O . PHE A 1 117 ? 29.733 -7.444 -15.117 1.00 83.75 117 PHE A O 1
ATOM 916 N N . THR A 1 118 ? 27.836 -7.411 -16.326 1.00 82.62 118 THR A N 1
ATOM 917 C CA . THR A 1 118 ? 28.513 -7.150 -17.597 1.00 82.62 118 THR A CA 1
ATOM 918 C C . THR A 1 118 ? 29.206 -5.790 -17.510 1.00 82.62 118 THR A C 1
ATOM 920 O O . THR A 1 118 ? 28.587 -4.784 -17.149 1.00 82.62 118 THR A O 1
ATOM 923 N N . LYS A 1 119 ? 30.500 -5.760 -17.834 1.00 81.88 119 LYS A N 1
ATOM 924 C CA . LYS A 1 119 ? 31.281 -4.525 -17.906 1.00 81.88 119 LYS A CA 1
ATOM 925 C C . LYS A 1 119 ? 30.898 -3.762 -19.170 1.00 81.88 119 LYS A C 1
ATOM 927 O O . LYS A 1 119 ? 31.016 -4.299 -20.274 1.00 81.88 119 LYS A O 1
ATOM 932 N N . MET A 1 120 ? 30.434 -2.527 -19.013 1.00 80.88 120 MET A N 1
ATOM 933 C CA . MET A 1 120 ? 30.064 -1.688 -20.153 1.00 80.88 120 MET A CA 1
ATOM 934 C C . MET A 1 120 ? 31.292 -1.105 -20.848 1.00 80.88 120 MET A C 1
ATOM 936 O O . MET A 1 120 ? 32.356 -0.968 -20.250 1.00 80.88 120 MET A O 1
ATOM 940 N N . ARG A 1 121 ? 31.143 -0.713 -22.120 1.00 76.62 121 ARG A N 1
ATOM 941 C CA . ARG A 1 121 ? 32.236 -0.110 -22.906 1.00 76.62 121 ARG A CA 1
ATOM 942 C C . ARG A 1 121 ? 32.791 1.173 -22.275 1.00 76.62 121 ARG A C 1
ATOM 944 O O . ARG A 1 121 ? 33.972 1.455 -22.437 1.00 76.62 121 ARG A O 1
ATOM 951 N N . PHE A 1 122 ? 31.951 1.929 -21.569 1.00 73.81 122 PHE A N 1
ATOM 952 C CA . PHE A 1 122 ? 32.338 3.149 -20.853 1.00 73.81 122 PHE A CA 1
ATOM 953 C C . PHE A 1 122 ? 32.931 2.891 -19.458 1.00 73.81 122 PHE A C 1
ATOM 955 O O . PHE A 1 122 ? 33.411 3.829 -18.822 1.00 73.81 122 PHE A O 1
ATOM 962 N N . GLU A 1 123 ? 32.911 1.646 -18.969 1.00 74.00 123 GLU A N 1
ATOM 963 C CA . GLU A 1 123 ? 33.512 1.288 -17.684 1.00 74.00 123 GLU A CA 1
ATOM 964 C C . GLU A 1 123 ? 35.023 1.053 -17.861 1.00 74.00 123 GLU A C 1
ATOM 966 O O . GLU A 1 123 ? 35.471 0.035 -18.395 1.00 74.00 123 GLU A O 1
ATOM 971 N N . GLY A 1 124 ? 35.834 2.003 -17.395 1.00 70.12 124 GLY A N 1
ATOM 972 C CA . GLY A 1 124 ? 37.293 1.969 -17.440 1.00 70.12 124 GLY A CA 1
ATOM 973 C C . GLY A 1 124 ? 37.926 2.977 -16.475 1.00 70.12 124 GLY A C 1
ATOM 974 O O . GLY A 1 124 ? 37.318 3.983 -16.109 1.00 70.12 124 GLY A O 1
ATOM 975 N N . GLY A 1 125 ? 39.166 2.711 -16.048 1.00 71.88 125 GLY A N 1
ATOM 976 C CA . GLY A 1 125 ? 39.880 3.566 -15.094 1.00 71.88 125 GLY A CA 1
ATOM 977 C C . GLY A 1 125 ? 39.156 3.662 -13.747 1.00 71.88 125 GLY A C 1
ATOM 978 O O . GLY A 1 125 ? 38.951 2.650 -13.087 1.00 71.88 125 GLY A O 1
ATOM 979 N N . SER A 1 126 ? 38.772 4.876 -13.344 1.00 60.59 126 SER A N 1
ATOM 980 C CA . SER A 1 126 ? 38.012 5.150 -12.113 1.00 60.59 126 SER A CA 1
ATOM 981 C C . SER A 1 126 ? 36.493 4.970 -12.252 1.00 60.59 126 SER A C 1
ATOM 983 O O . SER A 1 126 ? 35.783 5.092 -11.253 1.00 60.59 126 SER A O 1
ATOM 985 N N . ASN A 1 127 ? 35.988 4.700 -13.462 1.00 61.84 127 ASN A N 1
ATOM 986 C CA . ASN A 1 127 ? 34.571 4.480 -13.729 1.00 61.84 127 ASN A CA 1
ATOM 987 C C . ASN A 1 127 ? 34.284 2.979 -13.844 1.00 61.84 127 ASN A C 1
ATOM 989 O O . ASN A 1 127 ? 34.538 2.366 -14.880 1.00 61.84 127 ASN A O 1
ATOM 993 N N . SER A 1 128 ? 33.788 2.374 -12.772 1.00 66.81 128 SER A N 1
ATOM 994 C CA . SER A 1 128 ? 33.453 0.951 -12.745 1.00 66.81 128 SER A CA 1
ATOM 995 C C . SER A 1 128 ? 32.284 0.717 -11.808 1.00 66.81 128 SER A C 1
ATOM 997 O O . SER A 1 128 ? 32.211 1.337 -10.747 1.00 66.81 128 SER A O 1
ATOM 999 N N . MET A 1 129 ? 31.400 -0.198 -12.183 1.00 69.38 129 MET A N 1
ATOM 1000 C CA . MET A 1 129 ? 30.327 -0.664 -11.315 1.00 69.38 129 MET A CA 1
ATOM 1001 C C . MET A 1 129 ? 30.466 -2.183 -11.215 1.00 69.38 129 MET A C 1
ATOM 1003 O O . MET A 1 129 ? 29.848 -2.939 -11.964 1.00 69.38 129 MET A O 1
ATOM 1007 N N . GLU A 1 130 ? 31.382 -2.611 -10.350 1.00 72.06 130 GLU A N 1
ATOM 1008 C CA . GLU A 1 130 ? 31.688 -4.020 -10.101 1.00 72.06 130 GLU A CA 1
ATOM 1009 C C . GLU A 1 130 ? 30.670 -4.622 -9.124 1.00 72.06 130 GLU A C 1
ATOM 1011 O O . GLU A 1 130 ? 30.184 -3.948 -8.218 1.00 72.06 130 GLU A O 1
ATOM 1016 N N . GLY A 1 131 ? 30.313 -5.890 -9.323 1.00 78.69 131 GLY A N 1
ATOM 1017 C CA . GLY A 1 131 ? 29.319 -6.573 -8.500 1.00 78.69 131 GLY A CA 1
ATOM 1018 C C . GLY A 1 131 ? 28.665 -7.745 -9.222 1.00 78.69 131 GLY A C 1
ATOM 1019 O O . GLY A 1 131 ? 29.074 -8.130 -10.321 1.00 78.69 131 GLY A O 1
ATOM 1020 N N . ALA A 1 132 ? 27.642 -8.312 -8.592 1.00 82.50 132 ALA A N 1
ATOM 1021 C CA . ALA A 1 132 ? 26.850 -9.405 -9.135 1.00 82.50 132 ALA A CA 1
ATOM 1022 C C . ALA A 1 132 ? 25.365 -9.205 -8.820 1.00 82.50 132 ALA A C 1
ATOM 1024 O O . ALA A 1 132 ? 25.007 -8.579 -7.820 1.00 82.50 132 ALA A O 1
ATOM 1025 N N . PHE A 1 133 ? 24.504 -9.769 -9.665 1.00 81.12 133 PHE A N 1
ATOM 1026 C CA . PHE A 1 133 ? 23.066 -9.808 -9.429 1.00 81.12 133 PHE A CA 1
ATOM 1027 C C . PHE A 1 133 ? 22.770 -10.703 -8.222 1.00 81.12 133 PHE A C 1
ATOM 1029 O O . PHE A 1 133 ? 23.066 -11.894 -8.257 1.00 81.12 133 PHE A O 1
ATOM 1036 N N . ALA A 1 134 ? 22.189 -10.131 -7.169 1.00 81.62 134 ALA A N 1
ATOM 1037 C CA . ALA A 1 134 ? 21.856 -10.803 -5.913 1.00 81.62 134 ALA A CA 1
ATOM 1038 C C . ALA A 1 134 ? 20.339 -10.750 -5.646 1.00 81.62 134 ALA A C 1
ATOM 1040 O O . ALA A 1 134 ? 19.889 -10.387 -4.553 1.00 81.62 134 ALA A O 1
ATOM 1041 N N . TYR A 1 135 ? 19.531 -11.073 -6.662 1.00 79.44 135 TYR A N 1
ATOM 1042 C CA . TYR A 1 135 ? 18.069 -11.051 -6.572 1.00 79.44 135 TYR A CA 1
ATOM 1043 C C . TYR A 1 135 ? 17.529 -12.010 -5.507 1.00 79.44 135 TYR A C 1
ATOM 1045 O O . TYR A 1 135 ? 16.512 -11.697 -4.890 1.00 79.44 135 TYR A O 1
ATOM 1053 N N . GLY A 1 136 ? 18.209 -13.133 -5.246 1.00 77.00 136 GLY A N 1
ATOM 1054 C CA . GLY A 1 136 ? 17.836 -14.058 -4.173 1.00 77.00 136 GLY A CA 1
ATOM 1055 C C . GLY A 1 136 ? 17.896 -13.381 -2.803 1.00 77.00 136 GLY A C 1
ATOM 1056 O O . GLY A 1 136 ? 16.924 -13.390 -2.047 1.00 77.00 136 GLY A O 1
ATOM 1057 N N . THR A 1 137 ? 19.003 -12.697 -2.517 1.00 78.31 137 THR A N 1
ATOM 1058 C CA . THR A 1 137 ? 19.176 -11.925 -1.280 1.00 78.31 137 THR A CA 1
ATOM 1059 C C . THR A 1 137 ? 18.194 -10.757 -1.197 1.00 78.31 137 THR A C 1
ATOM 1061 O O . THR A 1 137 ? 17.584 -10.552 -0.148 1.00 78.31 137 THR A O 1
ATOM 1064 N N . LEU A 1 138 ? 17.996 -10.008 -2.291 1.00 77.19 138 LEU A N 1
ATOM 1065 C CA . LEU A 1 138 ? 17.012 -8.916 -2.341 1.00 77.19 138 LEU A CA 1
ATOM 1066 C C . LEU A 1 138 ? 15.599 -9.416 -2.043 1.00 77.19 138 LEU A C 1
ATOM 1068 O O . LEU A 1 138 ? 14.865 -8.783 -1.286 1.00 77.19 138 LEU A O 1
ATOM 1072 N N . ARG A 1 139 ? 15.227 -10.575 -2.588 1.00 75.44 139 ARG A N 1
ATOM 1073 C CA . ARG A 1 139 ? 13.934 -11.195 -2.327 1.00 75.44 139 ARG A CA 1
ATOM 1074 C C . ARG A 1 139 ? 13.767 -11.543 -0.852 1.00 75.44 139 ARG A C 1
ATOM 1076 O O . ARG A 1 139 ? 12.770 -11.139 -0.266 1.00 75.44 139 ARG A O 1
ATOM 1083 N N 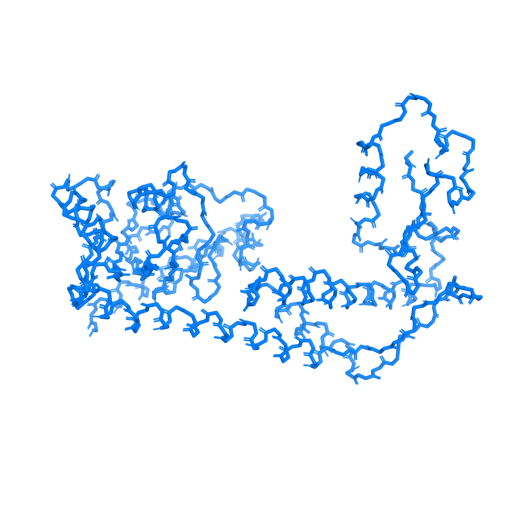. THR A 1 140 ? 14.735 -12.224 -0.240 1.00 78.38 140 THR A N 1
ATOM 1084 C CA . THR A 1 140 ? 14.677 -12.582 1.188 1.00 78.38 140 THR A CA 1
ATOM 1085 C C . THR A 1 140 ? 14.586 -11.344 2.080 1.00 78.38 140 THR A C 1
ATOM 1087 O O . THR A 1 140 ? 13.824 -11.330 3.050 1.00 78.38 140 THR A O 1
ATOM 1090 N N . ARG A 1 141 ? 15.316 -10.274 1.730 1.00 78.25 141 ARG A N 1
ATOM 1091 C CA . ARG A 1 141 ? 15.229 -8.976 2.417 1.00 78.25 141 ARG A CA 1
ATOM 1092 C C . ARG A 1 141 ? 13.818 -8.402 2.307 1.00 78.25 141 ARG A C 1
ATOM 1094 O O . ARG A 1 141 ? 13.215 -8.100 3.326 1.00 78.25 141 ARG A O 1
ATOM 1101 N N . LEU A 1 142 ? 13.238 -8.350 1.107 1.00 74.50 142 LEU A N 1
ATOM 1102 C CA . LEU A 1 142 ? 11.868 -7.864 0.885 1.00 74.50 142 LEU A CA 1
ATOM 1103 C C . LEU A 1 142 ? 10.780 -8.727 1.538 1.00 74.50 142 LEU A C 1
ATOM 1105 O O . LEU A 1 142 ? 9.748 -8.221 1.979 1.00 74.50 142 LEU A O 1
ATOM 1109 N N . GLU A 1 143 ? 10.960 -10.043 1.568 1.00 79.00 143 GLU A N 1
ATOM 1110 C CA . GLU A 1 143 ? 10.045 -10.960 2.251 1.00 79.00 143 GLU A CA 1
ATOM 1111 C C . GLU A 1 143 ? 10.069 -10.733 3.753 1.00 79.00 143 GLU A C 1
ATOM 1113 O O . GLU A 1 143 ? 9.011 -10.639 4.374 1.00 79.00 143 GLU A O 1
ATOM 1118 N N . SER A 1 144 ? 11.262 -10.546 4.302 1.00 75.31 144 SER A N 1
ATOM 1119 C CA . SER A 1 144 ? 11.425 -10.136 5.682 1.00 75.31 144 SER A CA 1
ATOM 1120 C C . SER A 1 144 ? 10.754 -8.763 5.898 1.00 75.31 144 SER A C 1
ATOM 1122 O O . SER A 1 144 ? 9.989 -8.649 6.854 1.00 75.31 144 SER A O 1
ATOM 1124 N N . ILE A 1 145 ? 10.956 -7.768 5.002 1.00 75.69 145 ILE A N 1
ATOM 1125 C CA . ILE A 1 145 ? 10.321 -6.413 5.002 1.00 75.69 145 ILE A CA 1
ATOM 1126 C C . ILE A 1 145 ? 8.847 -6.515 5.257 1.00 75.69 145 ILE A C 1
ATOM 1128 O O . ILE A 1 145 ? 8.295 -5.948 6.198 1.00 75.69 145 ILE A O 1
ATOM 1132 N N . TYR A 1 146 ? 8.222 -7.308 4.420 1.00 78.44 146 TYR A N 1
ATOM 1133 C CA . TYR A 1 146 ? 6.810 -7.537 4.518 1.00 78.44 146 TYR A CA 1
ATOM 1134 C C . TYR A 1 146 ? 6.409 -8.271 5.798 1.00 78.44 146 TYR A C 1
ATOM 1136 O O . TYR A 1 146 ? 5.411 -7.910 6.409 1.00 78.44 146 TYR A O 1
ATOM 1144 N N . LYS A 1 147 ? 7.172 -9.282 6.225 1.00 82.75 147 LYS A N 1
ATOM 1145 C CA . LYS A 1 147 ? 6.862 -10.024 7.448 1.00 82.75 147 LYS A CA 1
ATOM 1146 C C . LYS A 1 147 ? 6.885 -9.115 8.678 1.00 82.75 147 LYS A C 1
ATOM 1148 O O . LYS A 1 147 ? 5.905 -9.104 9.411 1.00 82.75 147 LYS A O 1
ATOM 1153 N N . GLY A 1 148 ? 7.941 -8.318 8.855 1.00 79.62 148 GLY A N 1
ATOM 1154 C CA . GLY A 1 148 ? 8.056 -7.397 9.991 1.00 79.62 148 GLY A CA 1
ATOM 1155 C C . GLY A 1 148 ? 6.880 -6.424 10.073 1.00 79.62 148 GLY A C 1
ATOM 1156 O O . GLY A 1 148 ? 6.389 -6.130 11.153 1.00 79.62 148 GLY A O 1
ATOM 1157 N N . LEU A 1 149 ? 6.351 -6.009 8.924 1.00 78.94 149 LEU A N 1
ATOM 1158 C CA . LEU A 1 149 ? 5.180 -5.144 8.866 1.00 78.94 149 LEU A CA 1
ATOM 1159 C C . LEU A 1 149 ? 3.879 -5.790 9.263 1.00 78.94 149 LEU A C 1
ATOM 1161 O O . LEU A 1 149 ? 3.061 -5.145 9.912 1.00 78.94 149 LEU A O 1
ATOM 1165 N N . MET A 1 150 ? 3.672 -7.026 8.822 1.00 83.06 150 MET A N 1
ATOM 1166 C CA . MET A 1 150 ? 2.507 -7.799 9.222 1.00 83.06 150 MET A CA 1
ATOM 1167 C C . MET A 1 150 ? 2.559 -8.070 10.725 1.00 83.06 150 MET A C 1
ATOM 1169 O O . MET A 1 150 ? 1.557 -7.866 11.407 1.00 83.06 150 MET A O 1
ATOM 1173 N N . ASP A 1 151 ? 3.738 -8.440 11.230 1.00 85.25 151 ASP A N 1
ATOM 1174 C CA . ASP A 1 151 ? 3.984 -8.674 12.652 1.00 85.25 151 ASP A CA 1
ATOM 1175 C C . ASP A 1 151 ? 3.715 -7.394 13.466 1.00 85.25 151 ASP A C 1
ATOM 1177 O O . ASP A 1 151 ? 3.025 -7.455 14.476 1.00 85.25 151 ASP A O 1
ATOM 1181 N N . GLU A 1 152 ? 4.109 -6.214 12.976 1.00 87.12 152 GLU A N 1
ATOM 1182 C CA . GLU A 1 152 ? 3.833 -4.927 13.631 1.00 87.12 152 GLU A CA 1
ATOM 1183 C C . GLU A 1 152 ? 2.322 -4.632 13.773 1.00 87.12 152 GLU A C 1
ATOM 1185 O O . GLU A 1 152 ? 1.894 -4.012 14.744 1.00 87.12 152 GLU A O 1
ATOM 1190 N N . ILE A 1 153 ? 1.481 -5.054 12.815 1.00 89.00 153 ILE A N 1
ATOM 1191 C CA . ILE A 1 153 ? 0.014 -4.921 12.949 1.00 89.00 153 ILE A CA 1
ATOM 1192 C C . ILE A 1 153 ? -0.488 -5.799 14.096 1.00 89.00 153 ILE A C 1
ATOM 1194 O O . ILE A 1 153 ? -1.313 -5.369 14.901 1.00 89.00 153 ILE A O 1
ATOM 1198 N N . GLU A 1 154 ? 0.003 -7.033 14.170 1.00 90.94 154 GLU A N 1
ATOM 1199 C CA . GLU A 1 154 ? -0.373 -7.984 15.215 1.00 90.94 154 GLU A CA 1
ATOM 1200 C C . GLU A 1 154 ? 0.177 -7.579 16.590 1.00 90.94 154 GLU A C 1
ATOM 1202 O O . GLU A 1 154 ? -0.484 -7.782 17.612 1.00 90.94 154 GLU A O 1
ATOM 1207 N N . ASP A 1 155 ? 1.340 -6.934 16.626 1.00 91.50 155 ASP A N 1
ATOM 1208 C CA . ASP A 1 155 ? 1.927 -6.358 17.829 1.00 91.50 155 ASP A CA 1
ATOM 1209 C C . ASP A 1 155 ? 1.049 -5.232 18.380 1.00 91.50 155 ASP A C 1
ATOM 1211 O O . ASP A 1 155 ? 0.667 -5.296 19.549 1.00 91.50 155 ASP A O 1
ATOM 1215 N N . TRP A 1 156 ? 0.595 -4.295 17.536 1.00 93.94 156 TRP A N 1
ATOM 1216 C CA . TRP A 1 156 ? -0.357 -3.250 17.948 1.00 93.94 156 TRP A CA 1
ATOM 1217 C C . TRP A 1 156 ? -1.648 -3.850 18.521 1.00 93.94 156 TRP A C 1
ATOM 1219 O O . TRP A 1 156 ? -2.147 -3.410 19.561 1.00 93.94 156 TRP A O 1
ATOM 1229 N N . LYS A 1 157 ? -2.173 -4.921 17.908 1.00 93.62 157 LYS A N 1
ATOM 1230 C CA . LYS A 1 157 ? -3.341 -5.643 18.441 1.00 93.62 157 LYS A CA 1
ATOM 1231 C C . LYS A 1 157 ? -3.050 -6.278 19.799 1.00 93.62 157 LYS A C 1
ATOM 1233 O O . LYS A 1 157 ? -3.901 -6.236 20.688 1.00 93.62 157 LYS A O 1
ATOM 1238 N N . ARG A 1 158 ? -1.874 -6.872 19.996 1.00 93.12 158 ARG A N 1
ATOM 1239 C CA . ARG A 1 158 ? -1.490 -7.493 21.271 1.00 93.12 158 ARG A CA 1
ATOM 1240 C C . ARG A 1 158 ? -1.318 -6.447 22.374 1.00 93.12 158 ARG A C 1
ATOM 1242 O O . ARG A 1 158 ? -1.833 -6.644 23.476 1.00 93.12 158 ARG A O 1
ATOM 1249 N N . GLU A 1 159 ? -0.645 -5.346 22.067 1.00 93.44 159 GLU A N 1
ATOM 1250 C CA . GLU A 1 159 ? -0.354 -4.241 22.986 1.00 93.44 159 GLU A CA 1
ATOM 1251 C C . GLU A 1 159 ? -1.606 -3.450 23.364 1.00 93.44 159 GLU A C 1
ATOM 1253 O O . GLU A 1 159 ? -1.755 -3.055 24.522 1.00 93.44 159 GLU A O 1
ATOM 1258 N N . SER A 1 160 ? -2.575 -3.323 22.450 1.00 93.44 160 SER A N 1
ATOM 1259 C CA . SER A 1 160 ? -3.857 -2.658 22.726 1.00 93.44 160 SER A CA 1
ATOM 1260 C C . SER A 1 160 ? -4.554 -3.190 23.985 1.00 93.44 160 SER A C 1
ATOM 1262 O O . SER A 1 160 ? -5.108 -2.418 24.764 1.00 93.44 160 SER A O 1
ATOM 1264 N N . LYS A 1 161 ? -4.449 -4.497 24.274 1.00 91.75 161 LYS A N 1
ATOM 1265 C CA . LYS A 1 161 ? -5.017 -5.107 25.490 1.00 91.75 161 LYS A CA 1
ATOM 1266 C C . LYS A 1 161 ? -4.392 -4.554 26.771 1.00 91.75 161 LYS A C 1
ATOM 1268 O O . LYS A 1 161 ? -5.072 -4.473 27.792 1.00 91.75 161 LYS A O 1
ATOM 1273 N N . ALA A 1 162 ? -3.104 -4.219 26.742 1.00 91.94 162 ALA A N 1
ATOM 1274 C CA . ALA A 1 162 ? -2.419 -3.588 27.864 1.00 91.94 162 ALA A CA 1
ATOM 1275 C C . ALA A 1 162 ? -2.817 -2.111 27.986 1.00 91.94 162 ALA A C 1
ATOM 1277 O O . ALA A 1 162 ? -3.082 -1.653 29.094 1.00 91.94 162 ALA A O 1
ATOM 1278 N N . HIS A 1 163 ? -2.946 -1.398 26.864 1.00 91.06 163 HIS A N 1
ATOM 1279 C CA . HIS A 1 163 ? -3.365 0.007 26.854 1.00 91.06 163 HIS A CA 1
ATOM 1280 C C . HIS A 1 163 ? -4.792 0.213 27.369 1.00 91.06 163 HIS A C 1
ATOM 1282 O O . HIS A 1 163 ? -5.023 1.128 28.152 1.00 91.06 163 HIS A O 1
ATOM 1288 N N . ILE A 1 164 ? -5.723 -0.684 27.032 1.00 90.69 164 ILE A N 1
ATOM 1289 C CA . ILE A 1 164 ? -7.091 -0.657 27.577 1.00 90.69 164 ILE A CA 1
ATOM 1290 C C . ILE A 1 164 ? -7.073 -0.836 29.098 1.00 90.69 164 ILE A C 1
ATOM 1292 O O . ILE A 1 164 ? -7.752 -0.112 29.815 1.00 90.69 164 ILE A O 1
ATOM 1296 N N . LYS A 1 165 ? -6.270 -1.777 29.617 1.00 90.44 165 LYS A N 1
ATOM 1297 C CA . LYS A 1 165 ? -6.131 -1.987 31.071 1.00 90.44 165 LYS A CA 1
ATOM 1298 C C . LYS A 1 165 ? -5.482 -0.798 31.780 1.00 90.44 165 LYS A C 1
ATOM 1300 O O . LYS A 1 165 ? -5.748 -0.587 32.957 1.00 90.44 165 LYS A O 1
ATOM 1305 N N . ALA A 1 166 ? -4.611 -0.076 31.081 1.00 90.25 166 ALA A N 1
ATOM 1306 C CA . ALA A 1 166 ? -3.934 1.115 31.579 1.00 90.25 166 ALA A CA 1
ATOM 1307 C C . ALA A 1 166 ? -4.775 2.398 31.444 1.00 90.25 166 ALA A C 1
ATOM 1309 O O . ALA A 1 166 ? -4.323 3.448 31.889 1.00 90.25 166 ALA A O 1
ATOM 1310 N N . ASP A 1 167 ? -5.965 2.310 30.846 1.00 87.94 167 ASP A N 1
ATOM 1311 C CA . ASP A 1 167 ? -6.926 3.404 30.699 1.00 87.94 167 ASP A CA 1
ATOM 1312 C C . ASP A 1 167 ? -6.334 4.660 30.028 1.00 87.94 167 ASP A C 1
ATOM 1314 O O . ASP A 1 167 ? -6.448 5.789 30.508 1.00 87.94 167 ASP A O 1
ATOM 1318 N N . THR A 1 168 ? -5.627 4.457 28.911 1.00 88.94 168 THR A N 1
ATOM 1319 C CA . THR A 1 168 ? -4.921 5.537 28.208 1.00 88.94 168 THR A CA 1
ATOM 1320 C C . THR A 1 168 ? -5.876 6.552 27.568 1.00 88.94 168 THR A C 1
ATOM 1322 O O . THR A 1 168 ? -6.983 6.229 27.130 1.00 88.94 168 THR A O 1
ATOM 1325 N N . THR A 1 169 ? -5.412 7.797 27.413 1.00 90.75 169 THR A N 1
ATOM 1326 C CA . THR A 1 169 ? -6.165 8.866 26.733 1.00 90.75 169 THR A CA 1
ATOM 1327 C C . THR A 1 169 ? -6.544 8.491 25.297 1.00 90.75 169 THR A C 1
ATOM 1329 O O . THR A 1 169 ? -7.647 8.803 24.850 1.00 90.75 169 THR A O 1
ATOM 1332 N N . THR A 1 170 ? -5.659 7.791 24.580 1.00 91.62 170 THR A N 1
ATOM 1333 C CA . THR A 1 170 ? -5.907 7.326 23.208 1.00 91.62 170 THR A CA 1
ATOM 1334 C C . THR A 1 170 ? -7.082 6.349 23.158 1.00 91.62 170 THR A C 1
ATOM 1336 O O . THR A 1 170 ? -7.950 6.493 22.301 1.00 91.62 170 THR A O 1
ATOM 1339 N N . SER A 1 171 ? -7.173 5.420 24.118 1.00 92.50 171 SER A N 1
ATOM 1340 C CA . SER A 1 171 ? -8.293 4.477 24.238 1.00 92.50 171 SER A CA 1
ATOM 1341 C C . SER A 1 171 ? -9.634 5.207 24.394 1.00 92.50 171 SER A C 1
ATOM 1343 O O . SER A 1 171 ? -10.583 4.930 23.657 1.00 92.50 171 SER A O 1
ATOM 1345 N N . HIS A 1 172 ? -9.699 6.199 25.292 1.00 93.06 172 HIS A N 1
ATOM 1346 C CA . HIS A 1 172 ? -10.896 7.031 25.495 1.00 93.06 172 HIS A CA 1
ATOM 1347 C C . HIS A 1 172 ? -11.262 7.860 24.263 1.00 93.06 172 HIS A C 1
ATOM 1349 O O . HIS A 1 172 ? -12.436 7.944 23.897 1.00 93.06 172 HIS A O 1
ATOM 1355 N N . SER A 1 173 ? -10.263 8.458 23.608 1.00 94.62 173 SER A N 1
ATOM 1356 C CA . SER A 1 173 ? -10.457 9.245 22.387 1.00 94.62 173 SER A CA 1
ATOM 1357 C C . SER A 1 173 ? -11.061 8.395 21.268 1.00 94.62 173 SER A C 1
ATOM 1359 O O . SER A 1 173 ? -12.090 8.767 20.703 1.00 94.62 173 SER A O 1
ATOM 1361 N N . LEU A 1 174 ? -10.483 7.219 20.998 1.00 94.81 174 LEU A N 1
ATOM 1362 C CA . LEU A 1 174 ? -10.973 6.300 19.969 1.00 94.81 174 LEU A CA 1
ATOM 1363 C C . LEU A 1 174 ? -12.392 5.815 20.275 1.00 94.81 174 LEU A C 1
ATOM 1365 O O . LEU A 1 174 ? -13.252 5.848 19.397 1.00 94.81 174 LEU A O 1
ATOM 1369 N N . LEU A 1 175 ? -12.676 5.434 21.523 1.00 94.50 175 LEU A N 1
ATOM 1370 C CA . LEU A 1 175 ? -14.017 5.001 21.918 1.00 94.50 175 LEU A CA 1
ATOM 1371 C C . LEU A 1 175 ? -15.061 6.121 21.755 1.00 94.50 175 LEU A C 1
ATOM 1373 O O . LEU A 1 175 ? -16.164 5.872 21.270 1.00 94.50 175 LEU A O 1
ATOM 1377 N N . SER A 1 176 ? -14.709 7.359 22.111 1.00 93.88 176 SER A N 1
ATOM 1378 C CA . SER A 1 176 ? -15.575 8.528 21.913 1.00 93.88 176 SER A CA 1
ATOM 1379 C C . SER A 1 176 ? -15.846 8.786 20.428 1.00 93.88 176 SER A C 1
ATOM 1381 O O . SER A 1 176 ? -17.001 8.960 20.034 1.00 93.88 176 SER A O 1
ATOM 1383 N N . GLN A 1 177 ? -14.810 8.738 19.580 1.00 94.12 177 GLN A N 1
ATOM 1384 C CA . GLN A 1 177 ? -14.969 8.874 18.129 1.00 94.12 177 GLN A CA 1
ATOM 1385 C C . GLN A 1 177 ? -15.853 7.760 17.550 1.00 94.12 177 GLN A C 1
ATOM 1387 O O . GLN A 1 177 ? -16.735 8.043 16.739 1.00 94.12 177 GLN A O 1
ATOM 1392 N N . PHE A 1 178 ? -15.683 6.516 18.009 1.00 93.88 178 PHE A N 1
ATOM 1393 C CA . PHE A 1 178 ? -16.518 5.382 17.609 1.00 93.88 178 PHE A CA 1
ATOM 1394 C C . PHE A 1 178 ? -17.998 5.626 17.924 1.00 93.88 178 PHE A C 1
ATOM 1396 O O . PHE A 1 178 ? -18.844 5.536 17.037 1.00 93.88 178 PHE A O 1
ATOM 1403 N N . GLN A 1 179 ? -18.315 6.008 19.164 1.00 92.19 179 GLN A N 1
ATOM 1404 C CA . GLN A 1 179 ? -19.694 6.270 19.587 1.00 92.19 179 GLN A CA 1
ATOM 1405 C C . GLN A 1 179 ? -20.326 7.431 18.814 1.00 92.19 179 GLN A C 1
ATOM 1407 O O . GLN A 1 179 ? -21.488 7.355 18.418 1.00 92.19 179 GLN A O 1
ATOM 1412 N N . GLN A 1 180 ? -19.571 8.504 18.562 1.00 90.50 180 GLN A N 1
ATOM 1413 C CA . GLN A 1 180 ? -20.047 9.629 17.752 1.00 90.50 180 GLN A CA 1
ATOM 1414 C C . GLN A 1 180 ? -20.371 9.200 16.320 1.00 90.50 180 GLN A C 1
ATOM 1416 O O . GLN A 1 180 ? -21.378 9.624 15.754 1.00 90.50 180 GLN A O 1
ATOM 1421 N N . ILE A 1 181 ? -19.529 8.350 15.734 1.00 89.81 181 ILE A N 1
ATOM 1422 C CA . ILE A 1 181 ? -19.741 7.801 14.399 1.00 89.81 181 ILE A CA 1
ATOM 1423 C C . ILE A 1 181 ? -20.986 6.909 14.377 1.00 89.81 181 ILE A C 1
ATOM 1425 O O . ILE A 1 181 ? -21.873 7.149 13.556 1.00 89.81 181 ILE A O 1
ATOM 1429 N N . GLN A 1 182 ? -21.093 5.963 15.311 1.00 86.31 182 GLN A N 1
ATOM 1430 C CA . GLN A 1 182 ? -22.210 5.024 15.404 1.00 86.31 182 GLN A CA 1
ATOM 1431 C C . GLN A 1 182 ? -23.550 5.750 15.596 1.00 86.31 182 GLN A C 1
ATOM 1433 O O . GLN A 1 182 ? -24.517 5.465 14.897 1.00 86.31 182 GLN A O 1
ATOM 1438 N N . ASN A 1 183 ? -23.594 6.749 16.482 1.00 83.62 183 ASN A N 1
ATOM 1439 C CA . ASN A 1 183 ? -24.803 7.535 16.739 1.00 83.62 183 ASN A CA 1
ATOM 1440 C C . ASN A 1 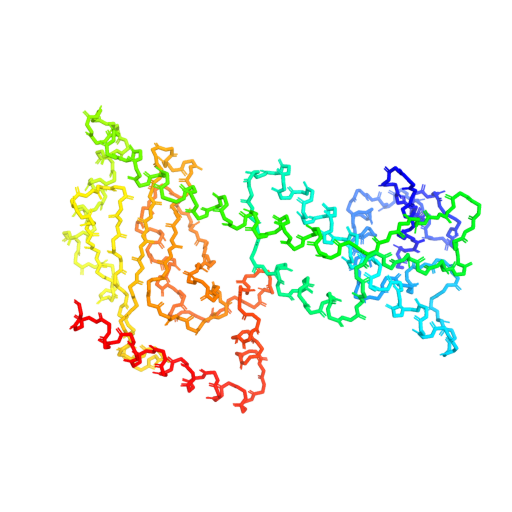183 ? -25.181 8.447 15.572 1.00 83.62 183 ASN A C 1
ATOM 1442 O O . ASN A 1 183 ? -26.346 8.816 15.430 1.00 83.62 183 ASN A O 1
ATOM 1446 N N . SER A 1 184 ? -24.207 8.847 14.751 1.00 75.94 184 SER A N 1
ATOM 1447 C CA . SER A 1 184 ? -24.481 9.782 13.667 1.00 75.94 184 SER A CA 1
ATOM 1448 C C . SER A 1 184 ? -25.284 9.171 12.516 1.00 75.94 184 SER A C 1
ATOM 1450 O O . SER A 1 184 ? -25.817 9.946 11.738 1.00 75.94 184 SER A O 1
ATOM 1452 N N . ASN A 1 185 ? -25.423 7.838 12.400 1.00 58.66 185 ASN A N 1
ATOM 1453 C CA . ASN A 1 185 ? -26.148 7.126 11.320 1.00 58.66 185 ASN A CA 1
ATOM 1454 C C . ASN A 1 185 ? -25.800 7.561 9.871 1.00 58.66 185 ASN A C 1
ATOM 1456 O O . ASN A 1 185 ? -26.419 7.104 8.913 1.00 58.66 185 ASN A O 1
ATOM 1460 N N . THR A 1 186 ? -24.812 8.440 9.691 1.00 49.47 186 THR A N 1
ATOM 1461 C CA . THR A 1 186 ? -24.500 9.134 8.440 1.00 49.47 186 THR A CA 1
ATOM 1462 C C . THR A 1 186 ? -22.988 9.241 8.270 1.00 49.47 186 THR A C 1
ATOM 1464 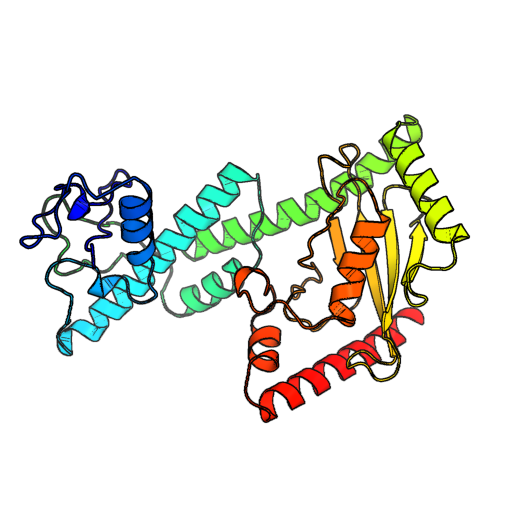O O . THR A 1 186 ? -22.421 10.336 8.248 1.00 49.47 186 THR A O 1
ATOM 1467 N N . ILE A 1 187 ? -22.308 8.104 8.146 1.00 59.19 187 ILE A N 1
ATOM 1468 C CA . ILE A 1 187 ? -21.152 8.080 7.249 1.00 59.19 187 ILE A CA 1
ATOM 1469 C C . ILE A 1 187 ? -21.685 7.586 5.906 1.00 59.19 187 ILE A C 1
ATOM 1471 O O . ILE A 1 187 ? -21.825 6.387 5.693 1.00 59.19 187 ILE A O 1
ATOM 1475 N N . ASP A 1 188 ? -22.126 8.537 5.078 1.00 58.97 188 ASP A N 1
ATOM 1476 C CA . ASP A 1 188 ? -22.542 8.377 3.673 1.00 58.97 188 ASP A CA 1
ATOM 1477 C C . ASP A 1 188 ? -23.587 7.278 3.354 1.00 58.97 188 ASP A C 1
ATOM 1479 O O . ASP A 1 188 ? -23.846 6.970 2.193 1.00 58.97 188 ASP A O 1
ATOM 1483 N N . GLY A 1 189 ? -24.245 6.708 4.372 1.00 66.00 189 GLY A N 1
ATOM 1484 C CA . GLY A 1 189 ? -25.283 5.675 4.243 1.00 66.00 189 GLY A CA 1
ATOM 1485 C C . GLY A 1 189 ? -24.773 4.303 3.789 1.00 66.00 189 GLY A C 1
ATOM 1486 O O . GLY A 1 189 ? -25.554 3.358 3.716 1.00 66.00 189 GLY A O 1
ATOM 1487 N N . ASN A 1 190 ? -23.478 4.179 3.500 1.00 81.50 190 ASN A N 1
ATOM 1488 C CA . ASN A 1 190 ? -22.869 2.980 2.940 1.00 81.50 190 ASN A CA 1
ATOM 1489 C C . ASN A 1 190 ? -21.671 2.465 3.749 1.00 81.50 190 ASN A C 1
ATOM 1491 O O . ASN A 1 190 ? -20.989 1.553 3.292 1.00 81.50 190 ASN A O 1
ATOM 1495 N N . ILE A 1 191 ? -21.408 3.018 4.936 1.00 88.12 191 ILE A N 1
ATOM 1496 C CA . ILE A 1 191 ? -20.381 2.512 5.851 1.00 88.12 191 ILE A CA 1
ATOM 1497 C C . ILE A 1 191 ? -21.019 2.122 7.182 1.00 88.12 191 ILE A C 1
ATOM 1499 O O . ILE A 1 191 ? -21.734 2.913 7.794 1.00 88.12 191 ILE A O 1
ATOM 1503 N N . SER A 1 192 ? -20.695 0.921 7.652 1.00 88.94 192 SER A N 1
ATOM 1504 C CA . SER A 1 192 ? -20.937 0.463 9.019 1.00 88.94 192 SER A CA 1
ATOM 1505 C C . SER A 1 192 ? -19.606 0.235 9.734 1.00 88.94 192 SER A C 1
ATOM 1507 O O . SER A 1 192 ? -18.619 -0.152 9.103 1.00 88.94 192 SER A O 1
ATOM 1509 N N . VAL A 1 193 ? -19.569 0.483 11.043 1.00 92.31 193 VAL A N 1
ATOM 1510 C CA . VAL A 1 193 ? -18.382 0.278 11.880 1.00 92.31 193 VAL A CA 1
ATOM 1511 C C . VAL A 1 193 ? -18.725 -0.507 13.140 1.00 92.31 193 VAL A C 1
ATOM 1513 O O . VAL A 1 193 ? -19.750 -0.270 13.776 1.00 92.31 193 VAL A O 1
ATOM 1516 N N . GLU A 1 194 ? -17.830 -1.408 13.525 1.00 93.75 194 GLU A N 1
ATOM 1517 C CA . GLU A 1 194 ? -17.942 -2.252 14.714 1.00 93.75 194 GLU A CA 1
ATOM 1518 C C . GLU A 1 194 ? -16.580 -2.369 15.406 1.00 93.75 194 GLU A C 1
ATOM 1520 O O . GLU A 1 194 ? -15.536 -2.283 14.760 1.00 93.75 194 GLU A O 1
ATOM 1525 N N . LEU A 1 195 ? -16.565 -2.588 16.722 1.00 94.81 195 LEU A N 1
ATOM 1526 C CA . LEU A 1 195 ? -15.328 -2.881 17.450 1.00 94.81 195 LEU A CA 1
ATOM 1527 C C . LEU A 1 195 ? -15.111 -4.389 17.523 1.00 94.81 195 LEU A C 1
ATOM 1529 O O . LEU A 1 195 ? -15.974 -5.126 18.004 1.00 94.81 195 LEU A O 1
ATOM 1533 N N . ARG A 1 196 ? -13.928 -4.856 17.120 1.00 94.38 196 ARG A N 1
ATOM 1534 C CA . ARG A 1 196 ? -13.560 -6.264 17.283 1.00 94.38 196 ARG A CA 1
ATOM 1535 C C . ARG A 1 196 ? -13.302 -6.548 18.758 1.00 94.38 196 ARG A C 1
ATOM 1537 O O . ARG A 1 196 ? -12.471 -5.886 19.370 1.00 94.38 196 ARG A O 1
ATOM 1544 N N . ASP A 1 197 ? -14.002 -7.525 19.330 1.00 91.31 197 ASP A N 1
ATOM 1545 C CA . ASP A 1 197 ? -13.858 -7.929 20.739 1.00 91.31 197 ASP A CA 1
ATOM 1546 C C . ASP A 1 197 ? -14.007 -6.760 21.741 1.00 91.31 197 ASP A C 1
ATOM 1548 O O . ASP A 1 197 ? -13.370 -6.750 22.795 1.00 91.31 197 ASP A O 1
ATOM 1552 N N . ASN A 1 198 ? -14.827 -5.752 21.401 1.00 91.69 198 ASN A N 1
ATOM 1553 C CA . ASN A 1 198 ? -14.999 -4.513 22.174 1.00 91.69 198 ASN A CA 1
ATOM 1554 C C . ASN A 1 198 ? -13.682 -3.739 22.420 1.00 91.69 198 ASN A C 1
ATOM 1556 O O . ASN A 1 198 ? -13.515 -3.062 23.435 1.00 91.69 198 ASN A O 1
ATOM 1560 N N . ASN A 1 199 ? -12.724 -3.862 21.499 1.00 94.19 199 ASN A N 1
ATOM 1561 C CA . ASN A 1 199 ? -11.430 -3.202 21.567 1.00 94.19 199 ASN A CA 1
ATOM 1562 C C . ASN A 1 199 ? -11.449 -1.874 20.777 1.00 94.19 199 ASN A C 1
ATOM 1564 O O . ASN A 1 199 ? -11.570 -1.915 19.552 1.00 94.19 199 ASN A O 1
ATOM 1568 N N . PRO A 1 200 ? -11.261 -0.702 21.420 1.00 95.00 200 PRO A N 1
ATOM 1569 C CA . PRO A 1 200 ? -11.290 0.597 20.742 1.00 95.00 200 PRO A CA 1
ATOM 1570 C C . PRO A 1 200 ? -10.131 0.814 19.757 1.00 95.00 200 PRO A C 1
ATOM 1572 O O . PRO A 1 20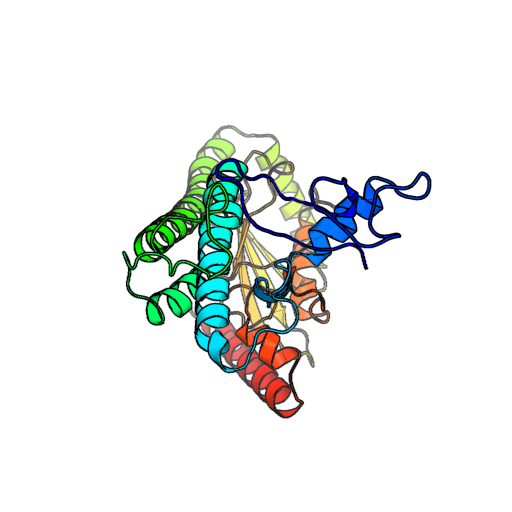0 ? -10.182 1.756 18.973 1.00 95.00 200 PRO A O 1
ATOM 1575 N N . TYR A 1 201 ? -9.107 -0.043 19.753 1.00 96.62 201 TYR A N 1
ATOM 1576 C CA . TYR A 1 201 ? -7.987 0.011 18.809 1.00 96.62 201 TYR A CA 1
ATOM 1577 C C . TYR A 1 201 ? -8.184 -0.866 17.568 1.00 96.62 201 TYR A C 1
ATOM 1579 O O . TYR A 1 201 ? -7.343 -0.824 16.670 1.00 96.62 201 TYR A O 1
ATOM 1587 N N . ILE A 1 202 ? -9.241 -1.684 17.504 1.00 96.94 202 ILE A N 1
ATOM 1588 C CA . ILE A 1 202 ? -9.466 -2.615 16.390 1.00 96.94 202 ILE A CA 1
ATOM 1589 C C . ILE A 1 202 ? -10.889 -2.452 15.871 1.00 96.94 202 ILE A C 1
ATOM 1591 O O . ILE A 1 202 ? -11.850 -2.932 16.471 1.00 96.94 202 ILE A O 1
ATOM 1595 N N . TRP A 1 203 ? -11.012 -1.776 14.735 1.00 96.75 203 TRP A N 1
ATOM 1596 C CA . TRP A 1 203 ? -12.295 -1.466 14.121 1.00 96.75 203 TRP A CA 1
ATOM 1597 C C . TRP A 1 203 ? -12.506 -2.354 12.903 1.00 96.75 203 TRP A C 1
ATOM 1599 O O . TRP A 1 203 ? -11.617 -2.512 12.066 1.00 96.75 203 TRP A O 1
ATOM 1609 N N . ILE A 1 204 ? -13.701 -2.914 12.793 1.00 95.50 204 ILE A N 1
ATOM 1610 C CA . ILE A 1 204 ? -14.196 -3.578 11.599 1.00 95.50 204 ILE A CA 1
ATOM 1611 C C . ILE A 1 204 ? -15.067 -2.576 10.858 1.00 95.50 204 ILE A C 1
ATOM 1613 O O . ILE A 1 204 ? -16.030 -2.049 11.405 1.00 95.50 204 ILE A O 1
ATOM 1617 N N . VAL A 1 205 ? -14.697 -2.296 9.617 1.00 93.94 205 VAL A N 1
ATOM 1618 C CA . VAL A 1 205 ? -15.388 -1.364 8.735 1.00 93.94 205 VAL A CA 1
ATOM 1619 C C . VAL A 1 205 ? -16.013 -2.166 7.607 1.00 93.94 205 VAL A C 1
ATOM 1621 O O . VAL A 1 205 ? -15.306 -2.865 6.883 1.00 93.94 205 VAL A O 1
ATOM 1624 N N . THR A 1 206 ? -17.323 -2.047 7.439 1.00 92.56 206 THR A N 1
ATOM 1625 C CA . THR A 1 206 ? -18.063 -2.660 6.336 1.00 92.56 206 THR A CA 1
ATOM 1626 C C . THR A 1 206 ? -18.514 -1.564 5.386 1.00 92.56 206 THR A C 1
ATOM 1628 O O . THR A 1 206 ? -19.256 -0.668 5.779 1.00 92.56 206 THR A O 1
ATOM 1631 N N . ILE A 1 207 ? -18.058 -1.629 4.138 1.00 91.25 207 ILE A N 1
ATOM 1632 C CA . ILE A 1 207 ? -18.369 -0.664 3.085 1.00 91.25 207 ILE A CA 1
ATOM 1633 C C . ILE A 1 207 ? -19.282 -1.340 2.069 1.00 91.25 207 ILE A C 1
ATOM 1635 O O . ILE A 1 207 ? -18.915 -2.343 1.455 1.00 91.25 207 ILE A O 1
ATOM 1639 N N . ILE A 1 208 ? -20.463 -0.768 1.889 1.00 88.81 208 ILE A N 1
ATOM 1640 C CA . ILE A 1 208 ? -21.485 -1.220 0.958 1.00 88.81 208 ILE A CA 1
ATOM 1641 C C . ILE A 1 208 ? -21.295 -0.469 -0.361 1.00 88.81 208 ILE A C 1
ATOM 1643 O O . ILE A 1 208 ? -21.206 0.762 -0.407 1.00 88.81 208 ILE A O 1
ATOM 1647 N N . GLY A 1 209 ? -21.210 -1.210 -1.460 1.00 85.56 209 GLY A N 1
ATOM 1648 C CA . GLY A 1 209 ? -21.152 -0.623 -2.789 1.00 85.56 209 GLY A CA 1
ATOM 1649 C C . GLY A 1 209 ? -22.477 0.039 -3.164 1.00 85.56 209 GLY A C 1
ATOM 1650 O O . GLY A 1 209 ? -23.543 -0.559 -3.025 1.00 85.56 209 GLY A O 1
ATOM 1651 N N . LEU A 1 210 ? -22.416 1.285 -3.641 1.00 82.50 210 LEU A N 1
ATOM 1652 C CA . LEU A 1 210 ? -23.615 2.052 -3.980 1.00 82.50 210 LEU A CA 1
ATOM 1653 C C . LEU A 1 210 ? -24.333 1.482 -5.219 1.00 82.50 210 LEU A C 1
ATOM 1655 O O . LEU A 1 210 ? -23.657 1.020 -6.151 1.00 82.50 210 LEU A O 1
ATOM 1659 N N . PRO A 1 211 ? -25.676 1.596 -5.283 1.00 76.88 211 PRO A N 1
ATOM 1660 C CA . PRO A 1 211 ? -26.450 1.227 -6.464 1.00 76.88 211 PRO A CA 1
ATOM 1661 C C . PRO A 1 211 ? -25.944 1.933 -7.724 1.00 76.88 211 PRO A C 1
ATOM 1663 O O . PRO A 1 211 ? -25.559 3.102 -7.678 1.00 76.88 211 PRO A O 1
ATOM 1666 N N . ALA A 1 212 ? -25.957 1.231 -8.859 1.00 73.44 212 ALA A N 1
ATOM 1667 C CA . ALA A 1 212 ? -25.484 1.725 -10.159 1.00 73.44 212 ALA A CA 1
ATOM 1668 C C . ALA A 1 212 ? -23.974 2.053 -10.259 1.00 73.44 212 ALA A C 1
ATOM 1670 O O . ALA A 1 212 ? -23.522 2.520 -11.309 1.00 73.44 212 ALA A O 1
ATOM 1671 N N . SER A 1 213 ? -23.174 1.761 -9.228 1.00 78.38 213 SER A N 1
ATOM 1672 C CA . SER A 1 213 ? -21.707 1.805 -9.305 1.00 78.38 213 SER A CA 1
ATOM 1673 C C . SER A 1 213 ? -21.124 0.507 -9.893 1.00 78.38 213 SER A C 1
ATOM 1675 O O . SER A 1 213 ? -21.808 -0.509 -10.034 1.00 78.38 213 SER A O 1
ATOM 1677 N N . SER A 1 214 ? -19.828 0.484 -10.227 1.00 76.62 214 SER A N 1
ATOM 1678 C CA . SER A 1 214 ? -19.139 -0.769 -10.592 1.00 76.62 214 SER A CA 1
ATOM 1679 C C . SER A 1 214 ? -19.084 -1.786 -9.449 1.00 76.62 214 SER A C 1
ATOM 1681 O O . SER A 1 214 ? -18.847 -2.965 -9.714 1.00 76.62 214 SER A O 1
ATOM 1683 N N . HIS A 1 215 ? -19.310 -1.324 -8.219 1.00 82.38 215 HIS A N 1
ATOM 1684 C CA . HIS A 1 215 ? -19.272 -2.087 -6.978 1.00 82.38 215 HIS A CA 1
ATOM 1685 C C . HIS A 1 215 ? -20.675 -2.398 -6.440 1.00 82.38 215 HIS A C 1
ATOM 1687 O O . HIS A 1 215 ? -20.790 -2.809 -5.295 1.00 82.38 215 HIS A O 1
ATOM 1693 N N . ASP A 1 216 ? -21.731 -2.199 -7.232 1.00 82.81 216 ASP A N 1
ATOM 1694 C CA . ASP A 1 216 ? -23.114 -2.439 -6.810 1.00 82.81 216 ASP A CA 1
ATOM 1695 C C . ASP A 1 216 ? -23.293 -3.835 -6.180 1.00 82.81 216 ASP A C 1
ATOM 1697 O O . ASP A 1 216 ? -22.873 -4.847 -6.753 1.00 82.81 216 ASP A O 1
ATOM 1701 N N . GLY A 1 217 ? -23.867 -3.864 -4.974 1.00 81.25 217 GLY A N 1
ATOM 1702 C CA . GLY A 1 217 ? -24.065 -5.071 -4.170 1.00 81.25 217 GLY A CA 1
ATOM 1703 C C . GLY A 1 217 ? -22.817 -5.613 -3.461 1.00 81.25 217 GLY A C 1
ATOM 1704 O O . GLY A 1 217 ? -22.908 -6.649 -2.809 1.00 81.25 217 GLY A O 1
ATOM 1705 N N . ALA A 1 218 ? -21.658 -4.955 -3.565 1.00 87.12 218 ALA A N 1
ATOM 1706 C CA . ALA A 1 218 ? -20.460 -5.367 -2.837 1.00 87.12 218 ALA A CA 1
ATOM 1707 C C . ALA A 1 218 ? -20.591 -5.092 -1.333 1.00 87.12 218 ALA A C 1
ATOM 1709 O O . ALA A 1 218 ? -21.018 -4.012 -0.927 1.00 87.12 218 ALA A O 1
ATOM 1710 N N . LEU A 1 219 ? -20.117 -6.035 -0.523 1.00 90.44 219 LEU A N 1
ATOM 1711 C CA . LEU A 1 219 ? -19.863 -5.863 0.909 1.00 90.44 219 LEU A CA 1
ATOM 1712 C C . LEU A 1 219 ? -18.362 -5.993 1.164 1.00 90.44 219 LEU A C 1
ATOM 1714 O O . LEU A 1 219 ? -17.834 -7.103 1.193 1.00 90.44 219 LEU A O 1
ATOM 1718 N N . TYR A 1 220 ? -17.647 -4.876 1.278 1.00 92.44 220 TYR A N 1
ATOM 1719 C CA . TYR A 1 220 ? -16.210 -4.884 1.538 1.00 92.44 220 TYR A CA 1
ATOM 1720 C C . TYR A 1 220 ? -15.933 -4.728 3.025 1.00 92.44 220 TYR A C 1
ATOM 1722 O O . TYR A 1 220 ? -16.214 -3.683 3.608 1.00 92.44 220 TYR A O 1
ATOM 1730 N N . LYS A 1 221 ? -15.336 -5.754 3.629 1.00 93.56 221 LYS A N 1
ATOM 1731 C CA . LYS A 1 221 ? -14.962 -5.750 5.044 1.00 93.56 221 LYS A CA 1
ATOM 1732 C C . LYS A 1 221 ? -13.490 -5.394 5.172 1.00 93.56 221 LYS A C 1
ATOM 1734 O O . LYS A 1 221 ? -12.646 -6.013 4.522 1.00 93.56 221 LYS A O 1
ATOM 1739 N N . ALA A 1 222 ? -13.170 -4.421 6.010 1.00 95.56 222 ALA A N 1
ATOM 1740 C CA . ALA A 1 222 ? -11.814 -3.999 6.316 1.00 95.56 222 ALA A CA 1
ATOM 1741 C C . ALA A 1 222 ? -11.583 -3.970 7.825 1.00 95.56 222 ALA A C 1
ATOM 1743 O O . ALA A 1 222 ? -12.475 -3.660 8.604 1.00 95.56 222 ALA A O 1
ATOM 1744 N N . GLU A 1 223 ? -10.363 -4.289 8.230 1.00 95.94 223 GLU A N 1
ATOM 1745 C CA . GLU A 1 223 ? -9.888 -4.156 9.598 1.00 95.94 223 GLU A CA 1
ATOM 1746 C C . GLU A 1 223 ? -8.977 -2.928 9.677 1.00 95.94 223 GLU A C 1
ATOM 1748 O O . GLU A 1 223 ? -8.039 -2.787 8.888 1.00 95.94 223 GLU A O 1
ATOM 1753 N N . MET A 1 224 ? -9.271 -2.033 10.614 1.00 96.19 224 MET A N 1
ATOM 1754 C CA . MET A 1 224 ? -8.510 -0.823 10.899 1.00 96.19 224 MET A CA 1
ATOM 1755 C C . MET A 1 224 ? -7.925 -0.926 12.307 1.00 96.19 224 MET A C 1
ATOM 1757 O O . MET A 1 224 ? -8.656 -1.064 13.286 1.00 96.19 224 MET A O 1
ATOM 1761 N N . VAL A 1 225 ? -6.597 -0.893 12.395 1.00 96.38 225 VAL A N 1
ATOM 1762 C CA . VAL A 1 225 ? -5.838 -1.104 13.632 1.00 96.38 225 VAL A CA 1
ATOM 1763 C C . VAL A 1 225 ? -5.092 0.170 13.997 1.00 96.38 225 VAL A C 1
ATOM 1765 O O . VAL A 1 225 ? -4.334 0.709 13.184 1.00 96.38 225 VAL A O 1
ATOM 1768 N N . PHE A 1 226 ? -5.288 0.622 15.229 1.00 95.75 226 PHE A N 1
ATOM 1769 C CA . PHE A 1 226 ? -4.685 1.830 15.780 1.00 95.75 226 PHE A CA 1
ATOM 1770 C C . PHE A 1 226 ? -3.529 1.491 16.726 1.00 95.75 226 PHE A C 1
ATOM 1772 O O . PHE A 1 226 ? -3.588 0.511 17.469 1.00 95.75 226 PHE A O 1
ATOM 1779 N N . SER A 1 227 ? -2.500 2.337 16.722 1.00 94.06 227 SER A N 1
ATOM 1780 C CA . SER A 1 227 ? -1.452 2.356 17.747 1.00 94.06 227 SER A CA 1
ATOM 1781 C C . SER A 1 227 ? -1.864 3.258 18.914 1.00 94.06 227 SER A C 1
ATOM 1783 O O . SER A 1 227 ? -2.720 4.134 18.770 1.00 94.06 227 SER A O 1
ATOM 1785 N N . ASN A 1 228 ? -1.213 3.102 20.067 1.00 92.06 228 ASN A N 1
ATOM 1786 C CA . ASN A 1 228 ? -1.340 4.054 21.169 1.00 92.06 228 ASN A CA 1
ATOM 1787 C C . ASN A 1 228 ? -0.739 5.438 20.851 1.00 92.06 228 ASN A C 1
ATOM 1789 O O . ASN A 1 228 ? -1.068 6.406 21.532 1.00 92.06 228 ASN A O 1
ATOM 1793 N N . GLU A 1 229 ? 0.079 5.531 19.800 1.00 91.19 229 GLU A N 1
ATOM 1794 C CA . GLU A 1 229 ? 0.665 6.771 19.268 1.00 91.19 229 GLU A CA 1
ATOM 1795 C C . GLU A 1 229 ? -0.253 7.509 18.277 1.00 91.19 229 GLU A C 1
ATOM 1797 O O . GLU A 1 229 ? 0.145 8.511 17.692 1.00 91.19 229 GLU A O 1
ATOM 1802 N N . PHE A 1 230 ? -1.479 7.033 18.039 1.00 91.88 230 PHE A N 1
ATOM 1803 C CA . PHE A 1 230 ? -2.435 7.761 17.202 1.00 91.88 230 PHE A CA 1
ATOM 1804 C C . PHE A 1 230 ? -2.734 9.153 17.809 1.00 91.88 230 PHE A C 1
ATOM 1806 O O . PHE A 1 230 ? -3.055 9.218 19.002 1.00 91.88 230 PHE A O 1
ATOM 1813 N N . PRO A 1 231 ? -2.670 10.258 17.031 1.00 89.69 231 PRO A N 1
ATOM 1814 C CA . PRO A 1 231 ? -2.632 10.328 15.561 1.00 89.69 231 PRO A CA 1
ATOM 1815 C C . PRO A 1 231 ? -1.252 10.496 14.907 1.00 89.69 231 PRO A C 1
ATOM 1817 O O . PRO A 1 231 ? -1.184 10.561 13.679 1.00 89.69 231 PRO A O 1
ATOM 1820 N N . ASP A 1 232 ? -0.164 10.543 15.678 1.00 87.00 232 ASP A N 1
ATOM 1821 C CA . ASP A 1 232 ? 1.196 10.628 15.126 1.00 87.00 232 ASP A CA 1
ATOM 1822 C C . ASP A 1 232 ? 1.520 9.379 14.287 1.00 87.00 232 ASP A C 1
ATOM 1824 O O . ASP A 1 232 ? 2.086 9.469 13.194 1.00 87.00 232 ASP A O 1
ATOM 1828 N N . ALA A 1 233 ? 1.070 8.211 14.757 1.00 86.31 233 ALA A N 1
ATOM 1829 C CA . ALA A 1 233 ? 1.025 6.977 13.981 1.00 86.31 233 ALA A CA 1
ATOM 1830 C C . ALA A 1 233 ? -0.371 6.762 13.371 1.00 86.31 233 ALA A C 1
ATOM 1832 O O . ALA A 1 233 ? -1.344 6.477 14.076 1.00 86.31 233 ALA A O 1
ATOM 1833 N N . LEU A 1 234 ? -0.467 6.853 12.039 1.00 90.44 234 LEU A N 1
ATOM 1834 C CA . LEU A 1 234 ? -1.720 6.625 11.310 1.00 90.44 234 LEU A CA 1
ATOM 1835 C C . LEU A 1 234 ? -2.219 5.173 11.445 1.00 90.44 234 LEU A C 1
ATOM 1837 O O . LEU A 1 234 ? -1.406 4.242 11.509 1.00 90.44 234 LEU A O 1
ATOM 1841 N N . PRO A 1 235 ? -3.545 4.945 11.399 1.00 93.81 235 PRO A N 1
ATOM 1842 C CA . PRO A 1 235 ? -4.106 3.606 11.461 1.00 93.81 235 PRO A CA 1
ATOM 1843 C C . PRO A 1 235 ? -3.701 2.753 10.262 1.00 93.81 235 PRO A C 1
ATOM 1845 O O . PRO A 1 235 ? -3.670 3.206 9.112 1.00 93.81 235 PRO A O 1
ATOM 1848 N N . LYS A 1 236 ? -3.462 1.469 10.526 1.00 92.31 236 LYS A N 1
ATOM 1849 C CA . LYS A 1 236 ? -3.216 0.470 9.487 1.00 92.31 236 LYS A CA 1
ATOM 1850 C C . LYS A 1 236 ? -4.538 -0.154 9.074 1.00 92.31 236 LYS A C 1
ATOM 1852 O O . LYS A 1 236 ? -5.252 -0.700 9.907 1.00 92.31 236 LYS A O 1
ATOM 1857 N N . VAL A 1 237 ? -4.843 -0.079 7.784 1.00 93.94 237 VAL A N 1
ATOM 1858 C CA . VAL A 1 237 ? -6.092 -0.585 7.206 1.00 93.94 237 VAL A CA 1
ATOM 1859 C C . VAL A 1 237 ? -5.783 -1.763 6.300 1.00 93.94 237 VAL A C 1
ATOM 1861 O O . VAL A 1 237 ? -4.874 -1.678 5.473 1.00 93.94 237 VAL A O 1
ATOM 1864 N N . ARG A 1 238 ? -6.553 -2.843 6.424 1.00 93.69 238 ARG A N 1
ATOM 1865 C CA . ARG A 1 238 ? -6.473 -4.003 5.535 1.00 93.69 238 ARG A CA 1
ATOM 1866 C C . ARG A 1 238 ? -7.862 -4.544 5.229 1.00 93.69 238 ARG A C 1
ATOM 1868 O O . ARG A 1 238 ? -8.600 -4.906 6.139 1.00 93.69 238 ARG A O 1
ATOM 1875 N N . PHE A 1 239 ? -8.203 -4.645 3.951 1.00 94.19 239 PHE A N 1
ATOM 1876 C CA . PHE A 1 239 ? -9.393 -5.350 3.497 1.00 94.19 239 PHE A CA 1
ATOM 1877 C C . PHE A 1 239 ? -9.262 -6.848 3.792 1.00 94.19 239 PHE A C 1
ATOM 1879 O O . PHE A 1 239 ? -8.276 -7.487 3.430 1.00 94.19 239 PHE A O 1
ATOM 1886 N N . LEU A 1 240 ? -10.262 -7.389 4.482 1.00 92.56 240 LEU A N 1
ATOM 1887 C CA . LEU A 1 240 ? -10.422 -8.817 4.749 1.00 92.56 240 LEU A CA 1
ATOM 1888 C C . LEU A 1 240 ? -11.042 -9.526 3.539 1.00 92.56 240 LEU A C 1
ATOM 1890 O O . LEU A 1 240 ? -10.719 -10.677 3.259 1.00 92.56 240 LEU A O 1
ATOM 1894 N N . THR A 1 241 ? -11.906 -8.823 2.807 1.00 92.12 241 THR A N 1
ATOM 1895 C CA . THR A 1 241 ? -12.493 -9.280 1.543 1.00 92.12 241 THR A CA 1
ATOM 1896 C C . THR A 1 241 ? -11.578 -8.967 0.360 1.00 92.12 241 THR A C 1
ATOM 1898 O O . THR A 1 241 ? -10.921 -7.928 0.339 1.00 92.12 241 THR A O 1
ATOM 1901 N N . GLU A 1 242 ? -11.582 -9.817 -0.669 1.00 90.19 242 GLU A N 1
ATOM 1902 C CA . GLU A 1 242 ? -10.840 -9.569 -1.913 1.00 90.19 242 GLU A CA 1
ATOM 1903 C C . GLU A 1 242 ? -11.397 -8.329 -2.640 1.00 90.19 242 GLU A C 1
ATOM 1905 O O . GLU A 1 242 ? -12.562 -8.306 -3.041 1.00 90.19 242 GLU A O 1
ATOM 1910 N N . VAL A 1 243 ? -10.554 -7.313 -2.859 1.00 91.31 243 VAL A N 1
ATOM 1911 C CA . VAL A 1 243 ? -10.928 -6.092 -3.588 1.00 91.31 243 VAL A CA 1
ATOM 1912 C C . VAL A 1 243 ? -10.043 -5.910 -4.815 1.00 91.31 243 VAL A C 1
ATOM 1914 O O . VAL A 1 243 ? -8.820 -5.831 -4.718 1.00 91.31 243 VAL A O 1
ATOM 1917 N N . PHE A 1 244 ? -10.663 -5.804 -5.992 1.00 91.94 244 PHE A N 1
ATOM 1918 C CA . PHE A 1 244 ? -9.950 -5.538 -7.239 1.00 91.94 244 PHE A CA 1
ATOM 1919 C C . PHE A 1 244 ? -10.007 -4.047 -7.585 1.00 91.94 244 PHE A C 1
ATOM 1921 O O . PHE A 1 244 ? -10.966 -3.589 -8.202 1.00 91.94 244 PHE A O 1
ATOM 1928 N N . HIS A 1 245 ? -8.985 -3.290 -7.181 1.00 90.94 245 HIS A N 1
ATOM 1929 C CA . HIS A 1 245 ? -8.926 -1.838 -7.366 1.00 90.94 245 HIS A CA 1
ATOM 1930 C C . HIS A 1 245 ? -7.484 -1.358 -7.628 1.00 90.94 245 HIS A C 1
ATOM 1932 O O . HIS A 1 245 ? -6.565 -1.930 -7.042 1.00 90.94 245 HIS A O 1
ATOM 1938 N N . PRO A 1 246 ? -7.240 -0.321 -8.462 1.00 90.94 246 PRO A N 1
ATOM 1939 C CA . PRO A 1 246 ? -5.885 0.180 -8.722 1.00 90.94 246 PRO A CA 1
ATOM 1940 C C . PRO A 1 246 ? -5.145 0.647 -7.463 1.00 90.94 246 PRO A C 1
ATOM 1942 O O . PRO A 1 246 ? -3.958 0.374 -7.320 1.00 90.94 246 PRO A O 1
ATOM 1945 N N . ASN A 1 247 ? -5.842 1.306 -6.534 1.00 90.25 247 ASN A N 1
ATOM 1946 C CA . ASN A 1 247 ? -5.261 1.836 -5.293 1.00 90.25 247 ASN A CA 1
ATOM 1947 C C . ASN A 1 247 ? -5.260 0.842 -4.118 1.00 90.25 247 ASN A C 1
ATOM 1949 O O . ASN A 1 247 ? -4.961 1.240 -2.999 1.00 90.25 247 ASN A O 1
ATOM 1953 N N . ILE A 1 248 ? -5.623 -0.428 -4.328 1.00 89.56 248 ILE A N 1
ATOM 1954 C CA . ILE A 1 248 ? -5.633 -1.443 -3.264 1.00 89.56 248 ILE A CA 1
ATOM 1955 C C . ILE A 1 248 ? -4.703 -2.577 -3.673 1.00 89.56 248 ILE A C 1
ATOM 1957 O O . ILE A 1 248 ? -4.831 -3.132 -4.764 1.00 89.56 248 ILE A O 1
ATOM 1961 N N . SER A 1 249 ? -3.750 -2.910 -2.804 1.00 87.69 249 SER A N 1
ATOM 1962 C CA . SER A 1 249 ? -2.816 -4.005 -3.050 1.00 87.69 249 SER A CA 1
ATOM 1963 C C . SER A 1 249 ? -3.541 -5.352 -3.098 1.00 87.69 249 SER A C 1
ATOM 1965 O O . SER A 1 249 ? -4.644 -5.512 -2.573 1.00 87.69 249 SER A O 1
ATOM 1967 N N . ARG A 1 250 ? -2.896 -6.368 -3.679 1.00 84.88 250 ARG A N 1
ATOM 1968 C CA . ARG A 1 250 ? -3.445 -7.738 -3.709 1.00 84.88 250 ARG A CA 1
ATOM 1969 C C . ARG A 1 250 ? -3.658 -8.336 -2.315 1.00 84.88 250 ARG A C 1
ATOM 1971 O O . ARG A 1 250 ? -4.551 -9.157 -2.151 1.00 84.88 250 ARG A O 1
ATOM 1978 N N . ASP A 1 251 ? -2.878 -7.894 -1.332 1.00 84.38 251 ASP A N 1
ATOM 1979 C CA . ASP A 1 251 ? -2.991 -8.307 0.073 1.00 84.38 251 ASP A CA 1
ATOM 1980 C C . ASP A 1 251 ? -4.045 -7.493 0.856 1.00 84.38 251 ASP A C 1
ATOM 1982 O O . ASP A 1 251 ? -4.191 -7.663 2.067 1.00 84.38 251 ASP A O 1
ATOM 1986 N N . GLY A 1 252 ? -4.771 -6.591 0.182 1.00 87.94 252 GLY A N 1
ATOM 1987 C CA . GLY A 1 252 ? -5.866 -5.813 0.759 1.00 87.94 252 GLY A CA 1
ATOM 1988 C C . GLY A 1 252 ? -5.450 -4.491 1.405 1.00 87.94 252 GLY A C 1
ATOM 1989 O O . GLY A 1 252 ? -6.253 -3.898 2.115 1.00 87.94 252 GLY A O 1
ATOM 1990 N N . PHE A 1 253 ? -4.231 -3.993 1.190 1.00 90.25 253 PHE A N 1
ATOM 1991 C CA . PHE A 1 253 ? -3.801 -2.705 1.749 1.00 90.25 253 PHE A CA 1
ATOM 1992 C C . PHE A 1 253 ? -4.190 -1.546 0.821 1.00 90.25 253 PHE A C 1
ATOM 1994 O O . PHE A 1 253 ? -3.717 -1.519 -0.318 1.00 90.25 253 PHE A O 1
ATOM 2001 N N . PRO A 1 254 ? -5.021 -0.584 1.264 1.00 91.06 254 PRO A N 1
ATOM 2002 C CA . PRO A 1 254 ? -5.361 0.582 0.462 1.00 91.06 254 PRO A CA 1
ATOM 2003 C C . PRO A 1 254 ? -4.300 1.680 0.535 1.00 91.06 254 PRO A C 1
ATOM 2005 O O . PRO A 1 254 ? -3.732 1.955 1.592 1.00 91.06 254 PRO A O 1
ATOM 2008 N N . TYR A 1 255 ? -4.125 2.384 -0.579 1.00 87.88 255 TYR A N 1
ATOM 2009 C CA . TYR A 1 255 ? -3.569 3.728 -0.609 1.00 87.88 255 TYR A CA 1
ATOM 2010 C C . TYR A 1 255 ? -4.712 4.739 -0.512 1.00 87.88 255 TYR A C 1
ATOM 2012 O O . TYR A 1 255 ? -5.596 4.759 -1.364 1.00 87.88 255 TYR A O 1
ATOM 2020 N N . TYR A 1 256 ? -4.683 5.594 0.506 1.00 89.44 256 TYR A N 1
ATOM 2021 C CA . TYR A 1 256 ? -5.620 6.704 0.658 1.00 89.44 256 TYR A CA 1
ATOM 2022 C C . TYR A 1 256 ? -4.931 7.876 1.365 1.00 89.44 256 TYR A C 1
ATOM 2024 O O . TYR A 1 256 ? -3.900 7.706 2.020 1.00 89.44 256 TYR A O 1
ATOM 2032 N N . ARG A 1 257 ? -5.499 9.078 1.232 1.00 86.69 257 ARG A N 1
ATOM 2033 C CA . ARG A 1 257 ? -5.014 10.288 1.905 1.00 86.69 257 ARG A CA 1
ATOM 2034 C C . ARG A 1 257 ? -6.144 10.909 2.709 1.00 86.69 257 ARG A C 1
ATOM 2036 O O . ARG A 1 257 ? -7.231 11.118 2.187 1.00 86.69 257 ARG A O 1
ATOM 2043 N N . THR A 1 258 ? -5.859 11.228 3.964 1.00 86.62 258 THR A N 1
ATOM 2044 C CA . THR A 1 258 ? -6.767 11.960 4.850 1.00 86.62 258 THR A CA 1
ATOM 2045 C C . THR A 1 258 ? -6.361 13.433 4.914 1.00 86.62 258 THR A C 1
ATOM 2047 O O . THR A 1 258 ? -5.171 13.750 4.863 1.00 86.62 258 THR A O 1
ATOM 2050 N N . LEU A 1 259 ? -7.339 14.336 5.013 1.00 86.50 259 LEU A N 1
ATOM 2051 C CA . LEU A 1 259 ? -7.091 15.764 5.257 1.00 86.50 259 LEU A CA 1
ATOM 2052 C C . LEU A 1 259 ? -6.910 16.068 6.751 1.00 86.50 259 LEU A C 1
ATOM 2054 O O . LEU A 1 259 ? -6.253 17.048 7.091 1.00 86.50 259 LEU A O 1
ATOM 2058 N N . LYS A 1 260 ? -7.493 15.232 7.619 1.00 91.94 260 LYS A N 1
ATOM 2059 C CA . LYS A 1 260 ? -7.442 15.329 9.083 1.00 91.94 260 LYS A CA 1
ATOM 2060 C C . LYS A 1 260 ? -6.993 13.984 9.669 1.00 91.94 260 LYS A C 1
ATOM 2062 O O . LYS A 1 260 ? -7.829 13.093 9.829 1.00 91.94 260 LYS A O 1
ATOM 2067 N N . PRO A 1 261 ? -5.684 13.785 9.892 1.00 90.25 261 PRO A N 1
ATOM 2068 C CA . PRO A 1 261 ? -5.117 12.565 10.478 1.00 90.25 261 PRO A CA 1
ATOM 2069 C C . PRO A 1 261 ? -5.684 12.164 11.844 1.00 90.25 261 PRO A C 1
ATOM 2071 O O . PRO A 1 261 ? -5.708 10.992 12.195 1.00 90.25 261 PRO A O 1
ATOM 2074 N N . GLU A 1 262 ? -6.127 13.141 12.625 1.00 91.88 262 GLU A N 1
ATOM 2075 C CA . GLU A 1 262 ? -6.651 12.966 13.976 1.00 91.88 262 GLU A CA 1
ATOM 2076 C C . GLU A 1 262 ? -8.112 12.503 14.029 1.00 91.88 262 GLU A C 1
ATOM 2078 O O . GLU A 1 262 ? -8.574 12.008 15.061 1.00 91.88 262 GLU A O 1
ATOM 2083 N N . ASP A 1 263 ? -8.834 12.655 12.916 1.00 92.62 263 ASP A N 1
ATOM 2084 C CA . ASP A 1 263 ? -10.260 12.369 12.802 1.00 92.62 263 ASP A CA 1
ATOM 2085 C C . ASP A 1 263 ? -10.493 11.054 12.054 1.00 92.62 263 ASP A C 1
ATOM 2087 O O . ASP A 1 263 ? -10.347 10.974 10.829 1.00 92.62 263 ASP A O 1
ATOM 2091 N N . VAL A 1 264 ? -10.930 10.020 12.778 1.00 93.44 264 VAL A N 1
ATOM 2092 C CA . VAL A 1 264 ? -11.214 8.696 12.206 1.00 93.44 264 VAL A CA 1
ATOM 2093 C C . VAL A 1 264 ? -12.294 8.772 11.123 1.00 93.44 264 VAL A C 1
ATOM 2095 O O . VAL A 1 264 ? -12.235 8.026 10.144 1.00 93.44 264 VAL A O 1
ATOM 2098 N N . ARG A 1 265 ? -13.241 9.717 11.207 1.00 91.88 265 ARG A N 1
ATOM 2099 C CA . ARG A 1 265 ? -14.248 9.911 10.153 1.00 91.88 265 ARG A CA 1
ATOM 2100 C C . ARG A 1 265 ? -13.604 10.310 8.828 1.00 91.88 265 ARG A C 1
ATOM 2102 O O . ARG A 1 265 ? -13.986 9.779 7.789 1.00 91.88 265 ARG A O 1
ATOM 2109 N N . SER A 1 266 ? -12.600 11.187 8.861 1.00 92.25 266 SER A N 1
ATOM 2110 C CA . SER A 1 266 ? -11.851 11.597 7.667 1.00 92.25 266 SER A CA 1
ATOM 2111 C C . SER A 1 266 ? -11.135 10.406 7.017 1.00 92.25 266 SER A C 1
ATOM 2113 O O . SER A 1 266 ? -11.115 10.293 5.790 1.00 92.25 266 SER A O 1
ATOM 2115 N N . HIS A 1 267 ? -10.614 9.467 7.818 1.00 93.12 267 HIS A N 1
ATOM 2116 C CA . HIS A 1 267 ? -10.068 8.207 7.303 1.00 93.12 267 HIS A CA 1
ATOM 2117 C C . HIS A 1 267 ? -11.142 7.346 6.627 1.00 93.12 267 HIS A C 1
ATOM 2119 O O . HIS A 1 267 ? -10.938 6.886 5.504 1.00 93.12 267 HIS A O 1
ATOM 2125 N N . LEU A 1 268 ? -12.293 7.149 7.275 1.00 92.50 268 LEU A N 1
ATOM 2126 C CA . LEU A 1 268 ? -13.389 6.334 6.739 1.00 92.50 268 LEU A CA 1
ATOM 2127 C C . LEU A 1 268 ? -13.935 6.898 5.422 1.00 92.50 268 LEU A C 1
ATOM 2129 O O . LEU A 1 268 ? -14.066 6.154 4.450 1.00 92.50 268 LEU A O 1
ATOM 2133 N N . SER A 1 269 ? -14.171 8.210 5.353 1.00 90.38 269 SER A N 1
ATOM 2134 C CA . SER A 1 269 ? -14.607 8.880 4.124 1.00 90.38 269 SER A CA 1
ATOM 2135 C C . SER A 1 269 ? -13.571 8.754 3.004 1.00 90.38 269 SER A C 1
ATOM 2137 O O . SER A 1 269 ? -13.939 8.495 1.861 1.00 90.38 269 SER A O 1
ATOM 2139 N N . ALA A 1 270 ? -12.274 8.870 3.310 1.00 91.56 270 ALA A N 1
ATOM 2140 C CA . ALA A 1 270 ? -11.215 8.692 2.316 1.00 91.56 270 ALA A CA 1
ATOM 2141 C C . ALA A 1 270 ? -11.130 7.250 1.784 1.00 91.56 270 ALA A C 1
ATOM 2143 O O . ALA A 1 270 ? -10.839 7.045 0.608 1.00 91.56 270 ALA A O 1
ATOM 2144 N N . ILE A 1 271 ? -11.405 6.247 2.622 1.00 92.06 271 ILE A N 1
ATOM 2145 C CA . ILE A 1 271 ? -11.442 4.841 2.196 1.00 92.06 271 ILE A CA 1
ATOM 2146 C C . ILE A 1 271 ? -12.695 4.566 1.358 1.00 92.06 271 ILE A C 1
ATOM 2148 O O . ILE A 1 271 ? -12.600 3.895 0.334 1.00 92.06 271 ILE A O 1
ATOM 2152 N N . ALA A 1 272 ? -13.859 5.101 1.734 1.00 89.31 272 ALA A N 1
ATOM 2153 C CA . ALA A 1 272 ? -15.069 4.965 0.923 1.00 89.31 272 ALA A CA 1
ATOM 2154 C C . ALA A 1 272 ? -14.975 5.691 -0.422 1.00 89.31 272 ALA A C 1
ATOM 2156 O O . ALA A 1 272 ? -15.515 5.201 -1.415 1.00 89.31 272 ALA A O 1
ATOM 2157 N N . ALA A 1 273 ? -14.237 6.804 -0.482 1.00 89.19 273 ALA A N 1
ATOM 2158 C CA . ALA A 1 273 ? -13.961 7.513 -1.726 1.00 89.19 273 ALA A CA 1
ATOM 2159 C C . ALA A 1 273 ? -13.290 6.618 -2.783 1.00 89.19 273 ALA A C 1
ATOM 2161 O O . ALA A 1 273 ? -13.516 6.829 -3.970 1.00 89.19 273 ALA A O 1
ATOM 2162 N N . LEU A 1 274 ? -12.562 5.567 -2.378 1.00 89.69 274 LEU A N 1
ATOM 2163 C CA . LEU A 1 274 ? -11.975 4.588 -3.305 1.00 89.69 274 LEU A CA 1
ATOM 2164 C C . LEU A 1 274 ? -13.020 3.846 -4.152 1.00 89.69 274 LEU A C 1
ATOM 2166 O O . LEU A 1 274 ? -12.673 3.296 -5.189 1.00 89.69 274 LEU A O 1
ATOM 2170 N N . PHE A 1 275 ? -14.280 3.793 -3.718 1.00 87.94 275 PHE A N 1
ATOM 2171 C CA . PHE A 1 275 ? -15.349 3.071 -4.420 1.00 87.94 275 PHE A CA 1
ATOM 2172 C C . PHE A 1 275 ? -16.360 3.991 -5.102 1.00 87.94 275 PHE A C 1
ATOM 2174 O O . PHE A 1 275 ? -17.221 3.514 -5.844 1.00 87.94 275 PHE A O 1
ATOM 2181 N N . THR A 1 276 ? -16.283 5.294 -4.837 1.00 84.25 276 THR A N 1
ATOM 2182 C CA . THR A 1 276 ? -17.218 6.295 -5.363 1.00 84.25 276 THR A CA 1
ATOM 2183 C C . THR A 1 276 ? -16.554 7.277 -6.319 1.00 84.25 276 THR A C 1
ATOM 2185 O O . THR A 1 276 ? -17.236 7.823 -7.184 1.00 84.25 276 THR A O 1
ATOM 2188 N N . GLN A 1 277 ? -15.243 7.488 -6.195 1.00 85.50 277 GLN A N 1
ATOM 2189 C CA . GLN A 1 277 ? -14.461 8.387 -7.037 1.00 85.50 277 GLN A CA 1
ATOM 2190 C C . GLN A 1 277 ? -13.581 7.604 -8.011 1.00 85.50 277 GLN A C 1
ATOM 2192 O O . GLN A 1 277 ? -13.222 6.451 -7.774 1.00 85.50 277 GLN A O 1
ATOM 2197 N N . ASP A 1 278 ? -13.221 8.255 -9.117 1.00 84.62 278 ASP A N 1
ATOM 2198 C CA . ASP A 1 278 ? -12.253 7.698 -10.052 1.00 84.62 278 ASP A CA 1
ATOM 2199 C C . ASP A 1 278 ? -10.865 7.571 -9.388 1.00 84.62 278 ASP A C 1
ATOM 2201 O O . ASP A 1 278 ? -10.436 8.495 -8.688 1.00 84.62 278 ASP A O 1
ATOM 2205 N N . PRO A 1 279 ? -10.130 6.468 -9.632 1.00 84.94 279 PRO A N 1
ATOM 2206 C CA . PRO A 1 279 ? -8.750 6.311 -9.193 1.00 84.94 279 PRO A CA 1
ATOM 2207 C C . PRO A 1 279 ? -7.872 7.479 -9.648 1.00 84.94 279 PRO A C 1
ATOM 2209 O O . PRO A 1 279 ? -7.908 7.873 -10.818 1.00 84.94 279 PRO A O 1
ATOM 2212 N N . ASP A 1 280 ? -7.029 7.981 -8.743 1.00 81.38 280 ASP A N 1
ATOM 2213 C CA . ASP A 1 280 ? -6.056 9.032 -9.053 1.00 81.38 280 ASP A CA 1
ATOM 2214 C C . ASP A 1 280 ? -5.182 8.598 -10.250 1.00 81.38 280 ASP A C 1
ATOM 2216 O O . ASP A 1 280 ? -4.670 7.476 -10.248 1.00 81.38 280 ASP A O 1
ATOM 2220 N N . PRO A 1 281 ? -4.998 9.427 -11.295 1.00 80.94 281 PRO A N 1
ATOM 2221 C CA . PRO A 1 281 ? -4.184 9.068 -12.455 1.00 80.94 281 PRO A CA 1
ATOM 2222 C C . PRO A 1 281 ? -2.688 8.911 -12.140 1.00 80.94 281 PRO A C 1
ATOM 2224 O O . PRO A 1 281 ? -1.950 8.360 -12.959 1.00 80.94 281 PRO A O 1
ATOM 2227 N N . GLN A 1 282 ? -2.208 9.386 -10.987 1.00 77.19 282 GLN A N 1
ATOM 2228 C CA . GLN A 1 282 ? -0.799 9.338 -10.626 1.00 77.19 282 GLN A CA 1
ATOM 2229 C C . GLN A 1 282 ? -0.330 7.888 -10.373 1.00 77.19 282 GLN A C 1
ATOM 2231 O O . GLN A 1 282 ? -0.820 7.243 -9.440 1.00 77.19 282 GLN A O 1
ATOM 2236 N N . PRO A 1 283 ? 0.693 7.391 -11.104 1.00 75.44 283 PRO A N 1
ATOM 2237 C CA . PRO A 1 283 ? 1.159 6.004 -10.996 1.00 75.44 283 PRO A CA 1
ATOM 2238 C C . PRO A 1 283 ? 1.601 5.579 -9.594 1.00 75.44 283 PRO A C 1
ATOM 2240 O O . PRO A 1 283 ? 1.462 4.418 -9.227 1.00 75.44 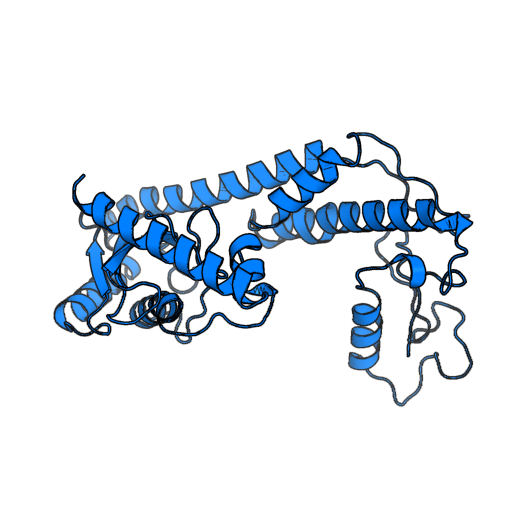283 PRO A O 1
ATOM 2243 N N . ALA A 1 284 ? 2.109 6.520 -8.792 1.00 73.38 284 ALA A N 1
ATOM 2244 C CA . ALA A 1 284 ? 2.569 6.264 -7.426 1.00 73.38 284 ALA A CA 1
ATOM 2245 C C . ALA A 1 284 ? 1.441 5.859 -6.459 1.00 73.38 284 ALA A C 1
ATOM 2247 O O . ALA A 1 284 ? 1.716 5.373 -5.367 1.00 73.38 284 ALA A O 1
ATOM 2248 N N . THR A 1 285 ? 0.182 6.078 -6.840 1.00 78.25 285 THR A N 1
ATOM 2249 C CA . THR A 1 285 ? -0.985 5.697 -6.035 1.00 78.25 285 THR A CA 1
ATOM 2250 C C . THR A 1 285 ? -1.461 4.276 -6.349 1.00 78.25 285 THR A C 1
ATOM 2252 O O . THR A 1 285 ? -2.285 3.726 -5.615 1.00 78.25 285 THR A O 1
ATOM 2255 N N . HIS A 1 286 ? -0.976 3.669 -7.440 1.00 83.12 286 HIS A N 1
ATOM 2256 C CA . HIS A 1 286 ? -1.451 2.381 -7.940 1.00 83.12 286 HIS A CA 1
ATOM 2257 C C . HIS A 1 286 ? -0.663 1.226 -7.326 1.00 83.12 286 HIS A C 1
ATOM 2259 O O . HIS A 1 286 ? 0.449 0.940 -7.750 1.00 83.12 286 HIS A O 1
ATOM 2265 N N . LEU A 1 287 ? -1.279 0.527 -6.374 1.00 83.75 287 LEU A N 1
ATOM 2266 C CA . LEU A 1 287 ? -0.710 -0.642 -5.688 1.00 83.75 287 LEU A CA 1
ATOM 2267 C C . LEU A 1 287 ? -1.005 -1.971 -6.400 1.00 83.75 287 LEU A C 1
ATOM 2269 O O . LEU A 1 287 ? -0.558 -3.036 -5.978 1.00 83.75 287 LEU A O 1
ATOM 2273 N N . ASN A 1 288 ? -1.840 -1.944 -7.439 1.00 85.50 288 ASN A N 1
ATOM 2274 C CA . ASN A 1 288 ? -2.188 -3.122 -8.220 1.00 85.50 288 ASN A CA 1
ATOM 2275 C C . ASN A 1 288 ? -2.030 -2.823 -9.706 1.00 85.50 288 ASN A C 1
ATOM 2277 O O . ASN A 1 288 ? -2.949 -2.330 -10.365 1.00 85.50 288 ASN A O 1
ATOM 2281 N N . ALA A 1 289 ? -0.859 -3.177 -10.239 1.00 83.69 289 ALA A N 1
ATOM 2282 C CA . ALA A 1 289 ? -0.515 -2.975 -11.643 1.00 83.69 289 ALA A CA 1
ATOM 2283 C C . ALA A 1 289 ? -1.540 -3.611 -12.595 1.00 83.69 289 ALA A C 1
ATOM 2285 O O . ALA A 1 289 ? -1.942 -2.998 -13.577 1.00 83.69 289 ALA A O 1
ATOM 2286 N N . THR A 1 290 ? -2.047 -4.806 -12.272 1.00 87.31 290 THR A N 1
ATOM 2287 C CA . THR A 1 290 ? -3.050 -5.485 -13.106 1.00 87.31 290 THR A CA 1
ATOM 2288 C C . THR A 1 290 ? -4.373 -4.723 -13.143 1.00 87.31 290 THR A C 1
ATOM 2290 O O . THR A 1 290 ? -4.990 -4.616 -14.199 1.00 87.31 290 THR A O 1
ATOM 2293 N N . ALA A 1 291 ? -4.826 -4.196 -12.004 1.00 88.56 291 ALA A N 1
ATOM 2294 C CA . ALA A 1 291 ? -6.037 -3.384 -11.951 1.00 88.56 291 ALA A CA 1
ATOM 2295 C C . ALA A 1 291 ? -5.843 -2.053 -12.688 1.00 88.56 291 ALA A C 1
ATOM 2297 O O . ALA A 1 291 ? -6.696 -1.684 -13.492 1.00 88.56 291 ALA A O 1
ATOM 2298 N N . ARG A 1 292 ? -4.699 -1.386 -12.485 1.00 88.25 292 ARG A N 1
ATOM 2299 C CA . ARG A 1 292 ? -4.308 -0.164 -13.201 1.00 88.25 292 ARG A CA 1
ATOM 2300 C C . ARG A 1 292 ? -4.335 -0.359 -14.715 1.00 88.25 292 ARG A C 1
ATOM 2302 O O . ARG A 1 292 ? -4.998 0.405 -15.407 1.00 88.25 292 ARG A O 1
ATOM 2309 N N . ASP A 1 293 ? -3.643 -1.376 -15.225 1.00 88.81 293 ASP A N 1
ATOM 2310 C CA . ASP A 1 293 ? -3.499 -1.603 -16.669 1.00 88.81 293 ASP A CA 1
ATOM 2311 C C . ASP A 1 293 ? -4.845 -1.877 -17.341 1.00 88.81 293 ASP A C 1
ATOM 2313 O O . ASP A 1 293 ? -5.076 -1.478 -18.482 1.00 88.81 293 ASP A O 1
ATOM 2317 N N . LEU A 1 294 ? -5.757 -2.541 -16.624 1.00 90.75 294 LEU A N 1
ATOM 2318 C CA . LEU A 1 294 ? -7.108 -2.768 -17.120 1.00 90.75 294 LEU A CA 1
ATOM 2319 C C . LEU A 1 294 ? -7.987 -1.513 -17.029 1.00 90.75 294 LEU A C 1
ATOM 2321 O O . LEU A 1 294 ? -8.812 -1.294 -17.915 1.00 90.75 294 LEU A O 1
ATOM 2325 N N . TYR A 1 295 ? -7.812 -0.691 -15.991 1.00 88.81 295 TYR A N 1
ATOM 2326 C CA . TYR A 1 295 ? -8.586 0.533 -15.775 1.00 88.81 295 TYR A CA 1
ATOM 2327 C C . TYR A 1 295 ? -8.227 1.643 -16.770 1.00 88.81 295 TYR A C 1
ATOM 2329 O O . TYR A 1 295 ? -9.102 2.216 -17.420 1.00 88.81 295 TYR A O 1
ATOM 2337 N N . PHE A 1 296 ? -6.930 1.914 -16.928 1.00 88.19 296 PHE A N 1
ATOM 2338 C CA . PHE A 1 296 ? -6.401 2.958 -17.811 1.00 88.19 296 PHE A CA 1
ATOM 2339 C C . PHE A 1 296 ? -6.141 2.463 -19.246 1.00 88.19 296 PHE A C 1
ATOM 2341 O O . PHE A 1 296 ? -5.605 3.199 -20.072 1.00 88.19 296 PHE A O 1
ATOM 2348 N N . GLY A 1 297 ? -6.520 1.220 -19.550 1.00 89.25 297 GLY A N 1
ATOM 2349 C CA . GLY A 1 297 ? -6.361 0.607 -20.864 1.00 89.25 297 GLY A CA 1
ATOM 2350 C C . GLY A 1 297 ? -7.473 0.944 -21.867 1.00 89.25 297 GLY A C 1
ATOM 2351 O O . GLY A 1 297 ? -8.249 1.890 -21.731 1.00 89.25 297 GLY A O 1
ATOM 2352 N N . THR A 1 298 ? -7.555 0.116 -22.906 1.00 92.38 298 THR A N 1
ATOM 2353 C CA . THR A 1 298 ? -8.581 0.157 -23.963 1.00 92.38 298 THR A CA 1
ATOM 2354 C C . THR A 1 298 ? -9.987 -0.145 -23.426 1.00 92.38 298 THR A C 1
ATOM 2356 O O . THR A 1 298 ? -10.152 -0.755 -22.372 1.00 92.38 298 THR A O 1
ATOM 2359 N N . GLU A 1 299 ? -11.037 0.180 -24.188 1.00 89.62 299 GLU A N 1
ATOM 2360 C CA . GLU A 1 299 ? -12.426 -0.132 -23.796 1.00 89.62 299 GLU A CA 1
ATOM 2361 C C . GLU A 1 299 ? -12.674 -1.635 -23.562 1.00 89.62 299 GLU A C 1
ATOM 2363 O O . GLU A 1 299 ? -13.442 -2.019 -22.676 1.00 89.62 299 GLU A O 1
ATOM 2368 N N . ALA A 1 300 ? -11.975 -2.509 -24.293 1.00 90.88 300 ALA A N 1
ATOM 2369 C CA . ALA A 1 300 ? -12.017 -3.950 -24.051 1.00 90.88 300 ALA A CA 1
ATOM 2370 C C . ALA A 1 300 ? -11.417 -4.324 -22.681 1.00 90.88 300 ALA A C 1
ATOM 2372 O O . ALA A 1 300 ? -11.989 -5.142 -21.958 1.00 90.88 300 ALA A O 1
ATOM 2373 N N . GLN A 1 301 ? -10.305 -3.693 -22.297 1.00 90.88 301 GLN A N 1
ATOM 2374 C CA . GLN A 1 301 ? -9.657 -3.893 -20.998 1.00 90.88 301 GLN A CA 1
ATOM 2375 C C . GLN A 1 301 ? -10.498 -3.331 -19.847 1.00 90.88 301 GLN A C 1
ATOM 2377 O O . GLN A 1 301 ? -10.682 -4.020 -18.845 1.00 90.88 301 GLN A O 1
ATOM 2382 N N . LYS A 1 302 ? -11.123 -2.162 -20.025 1.00 89.25 302 LYS A N 1
ATOM 2383 C CA . LYS A 1 302 ? -12.071 -1.600 -19.048 1.00 89.25 302 LYS A CA 1
ATOM 2384 C C . LYS A 1 302 ? -13.291 -2.493 -18.847 1.00 89.25 302 LYS A C 1
ATOM 2386 O O . LYS A 1 302 ? -13.804 -2.624 -17.733 1.00 89.25 302 LYS A O 1
ATOM 2391 N N . LYS A 1 303 ? -13.765 -3.153 -19.909 1.00 90.12 303 LYS A N 1
ATOM 2392 C CA . LYS A 1 303 ? -14.837 -4.151 -19.802 1.00 90.12 303 LYS A CA 1
ATOM 2393 C C . LYS A 1 303 ? -14.394 -5.361 -18.974 1.00 90.12 303 LYS A C 1
ATOM 2395 O O . LYS A 1 303 ? -15.178 -5.832 -18.147 1.00 90.12 303 LYS A O 1
ATOM 2400 N N . ASP A 1 304 ? -13.160 -5.839 -19.152 1.00 90.44 304 ASP A N 1
ATOM 2401 C CA . ASP A 1 304 ? -12.604 -6.910 -18.313 1.00 90.44 304 ASP A CA 1
ATOM 2402 C C . ASP A 1 304 ? -12.417 -6.458 -16.856 1.00 90.44 304 ASP A C 1
ATOM 2404 O O . ASP A 1 304 ? -12.784 -7.195 -15.942 1.00 90.44 304 ASP A O 1
ATOM 2408 N N . PHE A 1 305 ? -11.960 -5.220 -16.625 1.00 91.56 305 PHE A N 1
ATOM 2409 C CA . PHE A 1 305 ? -11.879 -4.618 -15.290 1.00 91.56 305 PHE A CA 1
ATOM 2410 C C . PHE A 1 305 ? -13.230 -4.687 -14.570 1.00 91.56 305 PHE A C 1
ATOM 2412 O O . PHE A 1 305 ? -13.340 -5.322 -13.521 1.00 91.56 305 PHE A O 1
ATOM 2419 N N . ARG A 1 306 ? -14.292 -4.132 -15.173 1.00 89.62 306 ARG A N 1
ATOM 2420 C CA . ARG A 1 306 ? -15.647 -4.140 -14.589 1.00 89.62 306 ARG A CA 1
ATOM 2421 C C . ARG A 1 306 ? -16.148 -5.561 -14.321 1.00 89.62 306 ARG A C 1
ATOM 2423 O O . ARG A 1 306 ? -16.817 -5.801 -13.321 1.00 89.62 306 ARG A O 1
ATOM 2430 N N . ARG A 1 307 ? -15.814 -6.522 -15.191 1.00 90.00 307 ARG A N 1
ATOM 2431 C CA . ARG A 1 307 ? -16.166 -7.937 -14.998 1.00 90.00 307 ARG A CA 1
ATOM 2432 C C . ARG A 1 307 ? -15.469 -8.539 -13.775 1.00 90.00 307 ARG A C 1
ATOM 2434 O O . ARG A 1 307 ? -16.103 -9.292 -13.039 1.00 90.00 307 ARG A O 1
ATOM 2441 N N . ARG A 1 308 ? -14.187 -8.232 -13.557 1.00 91.62 308 ARG A N 1
ATOM 2442 C CA . ARG A 1 308 ? -13.432 -8.698 -12.382 1.00 91.62 308 ARG A CA 1
ATOM 2443 C C . ARG A 1 308 ? -13.936 -8.053 -11.098 1.00 91.62 308 ARG A C 1
ATOM 2445 O O . ARG A 1 308 ? -14.168 -8.779 -10.139 1.00 91.62 308 ARG A O 1
ATOM 2452 N N . VAL A 1 309 ? -14.199 -6.746 -11.114 1.00 90.38 309 VAL A N 1
ATOM 2453 C CA . VAL A 1 309 ? -14.792 -6.031 -9.973 1.00 90.38 309 VAL A CA 1
ATOM 2454 C C . VAL A 1 309 ? -16.115 -6.670 -9.555 1.00 90.38 309 VAL A C 1
ATOM 2456 O O . VAL A 1 309 ? -16.267 -7.028 -8.392 1.00 90.38 309 VAL A O 1
ATOM 2459 N N . ARG A 1 310 ? -17.030 -6.916 -10.503 1.00 88.06 310 ARG A N 1
ATOM 2460 C CA . ARG A 1 310 ? -18.318 -7.579 -10.222 1.00 88.06 310 ARG A CA 1
ATOM 2461 C C . ARG A 1 310 ? -18.156 -8.975 -9.628 1.00 88.06 310 ARG A C 1
ATOM 2463 O O . ARG A 1 310 ? -18.913 -9.357 -8.747 1.00 88.06 310 ARG A O 1
ATOM 2470 N N . ARG A 1 311 ? -17.159 -9.738 -10.086 1.00 89.19 311 ARG A N 1
ATOM 2471 C CA . ARG A 1 311 ? -16.854 -11.056 -9.514 1.00 89.19 311 ARG A CA 1
ATOM 2472 C C . ARG A 1 311 ? -16.385 -10.940 -8.062 1.00 89.19 311 ARG A C 1
ATOM 2474 O O . ARG A 1 311 ? -16.799 -11.750 -7.243 1.00 89.19 311 ARG A O 1
ATOM 2481 N N . CYS A 1 312 ? -15.529 -9.969 -7.752 1.00 88.50 312 CYS A N 1
ATOM 2482 C CA . CYS A 1 312 ? -15.089 -9.717 -6.380 1.00 88.50 312 CYS A CA 1
ATOM 2483 C C . CYS A 1 312 ? -16.251 -9.244 -5.497 1.00 88.50 312 CYS A C 1
ATOM 2485 O O . CYS A 1 312 ? -16.393 -9.751 -4.394 1.00 88.50 312 CYS A O 1
ATOM 2487 N N . ALA A 1 313 ? -17.106 -8.349 -6.002 1.00 86.88 313 ALA A N 1
ATOM 2488 C CA . ALA A 1 313 ? -18.311 -7.891 -5.309 1.00 86.88 313 ALA A CA 1
ATOM 2489 C C . ALA A 1 313 ? -19.254 -9.053 -4.958 1.00 86.88 313 ALA A C 1
ATOM 2491 O O . ALA A 1 313 ? -19.712 -9.156 -3.829 1.00 86.88 313 ALA A O 1
ATOM 2492 N N . GLN A 1 314 ? -19.482 -9.975 -5.899 1.00 84.94 314 GLN A N 1
ATOM 2493 C CA . GLN A 1 314 ? -20.328 -11.143 -5.653 1.00 84.94 314 GLN A CA 1
ATOM 2494 C C . GLN A 1 314 ? -19.745 -12.065 -4.573 1.00 84.94 314 GLN A C 1
ATOM 2496 O O . GLN A 1 314 ? -20.452 -12.440 -3.650 1.00 84.94 314 GLN A O 1
ATOM 2501 N N . LYS A 1 315 ? -18.441 -12.369 -4.642 1.00 86.56 315 LYS A N 1
ATOM 2502 C CA . LYS A 1 315 ? -17.768 -13.177 -3.610 1.00 86.56 315 LYS A CA 1
ATOM 2503 C C . LYS A 1 315 ? -17.781 -12.522 -2.230 1.00 86.56 315 LYS A C 1
ATOM 2505 O O . LYS A 1 315 ? -17.682 -13.217 -1.227 1.00 86.56 315 LYS A O 1
ATOM 2510 N N . SER A 1 316 ? -17.774 -11.192 -2.178 1.00 84.50 316 SER A N 1
ATOM 2511 C CA . SER A 1 316 ? -17.713 -10.476 -0.910 1.00 84.50 316 SER A CA 1
ATOM 2512 C C . SER A 1 316 ? -19.057 -10.509 -0.181 1.00 84.50 316 SER A C 1
ATOM 2514 O O . SER A 1 316 ? -19.063 -10.493 1.042 1.00 84.50 316 SER A O 1
ATOM 2516 N N . ALA A 1 317 ? -20.170 -10.637 -0.912 1.00 76.38 317 ALA A N 1
ATOM 2517 C CA . ALA A 1 317 ? -21.482 -10.899 -0.327 1.00 76.38 317 ALA A CA 1
ATOM 2518 C C . ALA A 1 317 ? -21.553 -12.288 0.336 1.00 76.38 317 ALA A C 1
ATOM 2520 O O . ALA A 1 317 ? -22.086 -12.405 1.432 1.00 76.38 317 ALA A O 1
ATOM 2521 N N . ASP A 1 318 ? -20.930 -13.307 -0.268 1.00 72.88 318 ASP A N 1
ATOM 2522 C CA . ASP A 1 318 ? -20.875 -14.669 0.292 1.00 72.88 318 ASP A CA 1
ATOM 2523 C C . ASP A 1 318 ? -20.029 -14.759 1.585 1.00 72.88 318 ASP A C 1
ATOM 2525 O O . ASP A 1 318 ? -20.095 -15.746 2.314 1.00 72.88 318 ASP A O 1
ATOM 2529 N N . PHE A 1 319 ? -19.191 -13.753 1.869 1.00 64.62 319 PHE A N 1
ATOM 2530 C CA . PHE A 1 319 ? -18.314 -13.731 3.045 1.00 64.62 319 PHE A CA 1
ATOM 2531 C C . PHE A 1 319 ? -19.065 -13.440 4.355 1.00 64.62 319 PHE A C 1
ATOM 2533 O O . PHE A 1 319 ? -18.529 -13.718 5.422 1.00 64.62 319 PHE A O 1
ATOM 2540 N N . ASP A 1 320 ? -20.277 -12.881 4.291 1.00 52.50 320 ASP A N 1
ATOM 2541 C CA . ASP A 1 320 ? -21.082 -12.551 5.479 1.00 52.50 320 ASP A CA 1
ATOM 2542 C C . ASP A 1 320 ? -21.866 -13.766 6.030 1.00 52.50 320 ASP A C 1
ATOM 2544 O O . ASP A 1 320 ? -22.386 -13.709 7.142 1.00 52.50 320 ASP A O 1
ATOM 2548 N N . ASP A 1 321 ? -21.902 -14.884 5.289 1.00 43.03 321 ASP A N 1
ATOM 2549 C CA . ASP A 1 321 ? -22.582 -16.137 5.664 1.00 43.03 321 ASP A CA 1
ATOM 2550 C C . ASP A 1 321 ? -21.698 -17.117 6.486 1.00 43.03 321 ASP A C 1
ATOM 2552 O O . ASP A 1 321 ? -22.098 -18.264 6.722 1.00 43.03 321 ASP A O 1
ATOM 2556 N N . LEU A 1 322 ? -20.495 -16.703 6.922 1.00 36.78 322 LEU A N 1
ATOM 2557 C CA . LEU A 1 322 ? -19.505 -17.522 7.659 1.00 36.78 322 LEU A CA 1
ATOM 2558 C C . LEU A 1 322 ? -19.105 -16.917 9.011 1.00 36.78 322 LEU A C 1
ATOM 2560 O O . LEU A 1 322 ? -19.015 -17.704 9.983 1.00 36.78 322 LEU A O 1
#

Nearest PDB structures (foldseek):
  2yb6-assembly1_A  TM=8.710E-01  e=2.479E-09  Homo sapiens
  1q34-assembly3_C  TM=8.693E-01  e=2.935E-09  Caenorhabditis elegans
  7w76-assembly2_B  TM=8.840E-01  e=4.113E-09  Kluyveromyces lactis NRRL Y-1140
  7m2k-assembly3_E  TM=8.603E-01  e=1.073E-07  Homo sapiens
  3von-assembly15_i  TM=8.476E-01  e=2.790E-07  Homo sapiens

Secondary structure (DSSP, 8-state):
---------TTS----GGGTSS---TTSS--TT--HHHHHHHHHHH-SS-GGGGSTT-SS--GGGHHHHHHHHHHHHHHHIIIIIIIHHHHHHS---SSHHHHHHHHHTTS-TTPBPPPPTT-BTTB----B--HHHHHHHHHHHHHHHHHHHHHHHHHHHHHHHTT-HHHHHHHHHHHHHHHH--STTTEEEEEGGG-TTEEEEEEEPPTTSTTTT-EEEEEEE--TTTTTSPPEEEESS----TTB-TTSPBP---S-TT-HHHHHHHHHHHHHSPPPS-GGG-S-HHHHHHHSS-HHHHHHHHHHHHHHHHHHHGGGG-

Radius of gyration: 24.65 Å; Cα contacts (8 Å, |Δi|>4): 450; chains: 1; bounding box: 66×51×65 Å

Solvent-accessible surface area (backbone atoms only — not comparable to full-atom values): 18141 Å² total; per-residue (Å²): 131,59,68,47,36,78,64,46,37,98,80,76,46,71,36,36,14,45,74,61,67,35,98,51,62,98,84,32,44,69,51,95,89,60,52,72,66,56,54,52,51,31,56,52,67,59,72,50,100,59,49,56,44,38,32,81,96,31,65,75,67,56,84,88,44,51,67,58,44,54,52,47,45,52,52,52,48,51,50,42,49,47,48,72,40,48,50,41,26,52,69,76,54,76,38,74,77,83,67,59,64,60,53,44,52,60,48,42,75,77,45,63,67,67,40,64,55,82,81,50,94,82,49,52,93,86,40,53,81,84,58,53,44,52,46,63,59,52,47,55,52,49,52,47,32,49,47,50,48,56,48,50,56,53,47,35,60,60,49,44,62,56,43,59,76,66,67,38,70,48,48,54,50,40,42,52,52,48,52,54,52,65,73,58,74,61,56,87,78,36,56,49,78,46,55,52,93,79,31,61,42,33,35,37,37,39,39,48,34,53,83,92,44,74,39,45,71,14,40,43,38,27,42,38,40,39,50,84,56,47,52,85,41,71,65,50,53,33,35,76,36,73,61,75,37,29,36,24,19,91,83,21,40,65,62,73,72,54,93,42,73,77,40,68,66,40,46,53,53,34,56,53,39,70,76,77,46,82,78,74,86,54,70,94,50,46,54,19,65,72,42,36,56,20,60,77,45,54,72,71,35,34,51,49,39,49,54,51,28,42,52,31,18,56,56,25,47,62,59,78,82,114

InterPro domains:
  IPR000608 Ubiquitin-conjugating (UBC), catalytic core domain [PF00179] (185-311)
  IPR000608 Ubiquitin-conjugating (UBC), catalytic core domain [PS50127] (1-85)
  IPR000608 Ubiquitin-conjugating (UBC), catalytic core domain [PS50127] (169-318)
  IPR016135 Ubiquitin-conjugating enzyme/RWD-like [G3DSA:3.10.110.10] (7-156)
  IPR016135 Ubiquitin-conjugating enzyme/RWD-like [G3DSA:3.10.110.10] (165-320)
  IPR016135 Ubiquitin-conjugating enzyme/RWD-like [SSF54495] (11-85)
  IPR016135 Ubiquitin-conjugating enzyme/RWD-like [SSF54495] (151-317)
  IPR050113 Ubiquitin-conjugating enzyme E2-like [PTHR24067] (171-308)

Sequence (322 aa):
MFQRSLTTVNSGKVCLSILGTWRGEAGEQWSSAHGLLSVLISIQSLMSDKPYVNEPGFENPPPSDQKLVDDYNKKIMHETLRVSVCDRLEAYLGWKSNDVKQVVNEESAKVKDGTAFTKMRFEGGSNSMEGAFAYGTLRTRLESIYKGLMDEIEDWKRESKAHIKADTTTSHSLLSQFQQIQNSNTIDGNISVELRDNNPYIWIVTIIGLPASSHDGALYKAEMVFSNEFPDALPKVRFLTEVFHPNISRDGFPYYRTLKPEDVRSHLSAIAALFTQDPDPQPATHLNATARDLYFGTEAQKKDFRRRVRRCAQKSADFDDL

pLDDT: mean 79.8, std 13.33, range [36.78, 96.94]

Foldseek 3Di:
DWAADCQDQPPRDTQTQCDVSDVDDDPNYDDPVDDPVNVVVHVVVCPDLQNQCRHPPCVPPDPVCVVVSVLVSLVVVLVCLVPVNLVCQVVVPVADDQPSLVVLVVSCVVDPAFAWRDWHPPQDDSRTDTDTRHSVVSNVSVVVRVVSVVVVLVVLVVCLVVCVVVVAPLQVLLVVLLVVVQVVCDPPVFKDWDADVPRSQKIWIWGAQDPPFLLHQATWIKIWGDHSPPLVDAIWIAIPAQAQAQQAARRRGGDWDFPDSRRVSSVVNRVNCRRVPDPDPDNVRGNDPLLNCLCPHDPVSVVVSSVVRVVSRVVNNVVVVD